Protein 1U9D (pdb70)

Nearest PDB structures (foldseek):
  1u9d-assembly1_A  TM=1.008E+00  e=8.151E-24  Vibrio cholerae O1 biovar El Tor str. N16961
  4m1a-assembly1_A  TM=8.879E-01  e=4.964E-10  Sebaldella termitidis ATCC 33386
  9b0m-assembly1_A  TM=7.490E-01  e=9.046E-05  Plasmodium vivax Sal-1
  8vj2-assembly1_B  TM=6.187E-01  e=9.939E-04  Onchocerca volvulus
  8vdy-assembly4_J  TM=6.561E-01  e=2.307E-03  Homo sapiens

Radius of gyration: 23.38 Å; Cα contacts (8 Å, |Δi|>4): 360; chains: 2; bounding box: 66×46×56 Å

Foldseek 3Di:
DDDPPDPPCPPPLLKWEKEKEPDDPVLQVVLPVVLLVVVCVLSVHDSVSYHYYYDDDDDDDVVDDAIIETEIQDDDPVSVVVSVVSSLVSSCVVVNPPRDYDYHYDHDHQCPDDDPRHGD/DDDPPDPPCPPPLLKWEKEKEPDDPVLQVVLVVVLLVVVCVLSVHDSVSYHYYYDDDDDDDVVDDAIIETEIQDDDPVSVVVSVVSSLVSSCVVPNPPGDYDYHYHHDHQCPDDDPRHGD

CATH classification: 3.30.429.10

Secondary structure (DSSP, 8-state):
----SSTTTTBTT---EEEE-SS-HHHHHHHHHHHHHHHHHHHT--GGG-EEEE-------TT-----EEEES---HHHHHHHHHHHHHHHHHHH-TT-----EEEE--GGG-EETTEE-/----SSTTTT-TT---EEEE-SS-HHHHHHHHHHHHHHHHHHHT--GGG-EEEE-------TT-B---EEEES---HHHHHHHHHHHHHHHHHHH-TT-----EEEE--GGG-EETTEE-

Organism: Vibrio cholerae serotype O1 (strain ATCC 39315 / El Tor Inaba N16961) (NCBI:txid243277)

Structure (mmCIF, N/CA/C/O backbone):
data_1U9D
#
_entry.id   1U9D
#
_cell.length_a   66.006
_cell.length_b   66.006
_cell.length_c   47.831
_cell.angle_alpha   90.00
_cell.angle_beta   90.00
_cell.angle_gamma   120.00
#
_symmetry.space_group_name_H-M   'P 3'
#
loop_
_entity.id
_entity.type
_entity.pdbx_description
1 polymer 'hypothetical protein VC0714'
2 non-polymer 'PHOSPHATE ION'
3 water water
#
loop_
_atom_site.group_PDB
_atom_site.id
_atom_site.type_symbol
_atom_site.label_atom_id
_atom_site.label_alt_id
_atom_site.label_comp_id
_atom_site.label_asym_id
_atom_site.label_entity_id
_atom_site.label_seq_id
_atom_site.pdbx_PDB_ins_code
_atom_site.Cartn_x
_atom_site.Cartn_y
_atom_site.Cartn_z
_atom_site.occupancy
_atom_site.B_iso_or_equiv
_atom_site.auth_seq_id
_atom_site.auth_comp_id
_atom_site.auth_asym_id
_atom_site.auth_atom_id
_atom_site.pdbx_PDB_model_num
ATOM 1 N N . GLY A 1 1 ? 20.958 42.855 49.543 1.00 30.08 -14 GLY A N 1
ATOM 2 C CA . GLY A 1 1 ? 20.061 42.290 50.581 1.00 29.42 -14 GLY A CA 1
ATOM 3 C C . GLY A 1 1 ? 19.635 40.874 50.277 1.00 29.03 -14 GLY A C 1
ATOM 4 O O . GLY A 1 1 ? 20.02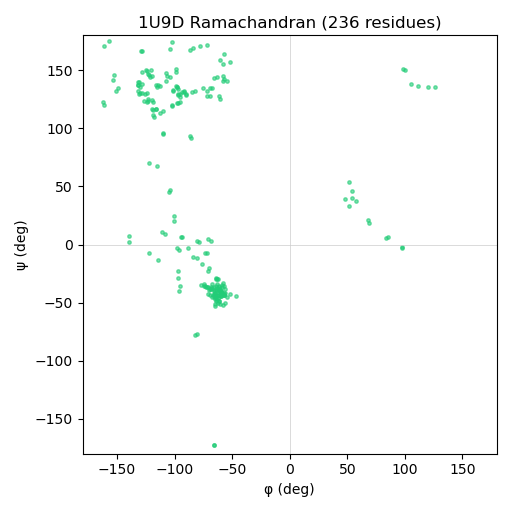4 40.289 49.260 1.00 28.94 -14 GLY A O 1
ATOM 5 N N . VAL A 1 2 ? 18.824 40.321 51.167 1.00 28.30 -13 VAL A N 1
ATOM 6 C CA . VAL A 1 2 ? 18.250 38.996 50.972 1.00 27.96 -13 VAL A CA 1
ATOM 7 C C . VAL A 1 2 ? 17.074 39.098 49.966 1.00 28.27 -13 VAL A C 1
ATOM 8 O O . VAL A 1 2 ? 16.675 40.196 49.568 1.00 27.86 -13 VAL A O 1
ATOM 12 N N . ASP A 1 3 ? 16.548 37.969 49.526 1.00 28.34 -12 ASP A N 1
ATOM 13 C CA . ASP A 1 3 ? 15.497 37.954 48.501 1.00 29.82 -12 ASP A CA 1
ATOM 14 C C . ASP A 1 3 ? 14.180 37.527 49.127 1.00 30.02 -12 ASP A C 1
ATOM 15 O O . ASP A 1 3 ? 13.890 36.339 49.253 1.00 29.80 -12 ASP A O 1
ATOM 20 N N . LEU A 1 4 ? 13.377 38.512 49.503 1.00 30.30 -11 LEU A N 1
ATOM 21 C CA . LEU A 1 4 ? 12.088 38.237 50.121 1.00 30.80 -11 LEU A CA 1
ATOM 22 C C . LEU A 1 4 ? 10.920 38.374 49.140 1.00 31.40 -11 LEU A C 1
ATOM 23 O O . LEU A 1 4 ? 9.773 38.506 49.557 1.00 31.67 -11 LEU A O 1
ATOM 28 N N . GLY A 1 5 ? 11.217 38.303 47.844 1.00 32.05 -10 GLY A N 1
ATOM 29 C CA . GLY A 1 5 ? 10.192 38.276 46.818 1.00 32.59 -10 GLY A CA 1
ATOM 30 C C . GLY A 1 5 ? 9.846 36.861 46.396 1.00 33.15 -10 GLY A C 1
ATOM 31 O O . GLY A 1 5 ? 8.687 36.571 46.111 1.00 33.88 -10 GLY A O 1
ATOM 32 N N . THR A 1 6 ? 10.827 35.961 46.354 1.00 33.01 -9 THR A N 1
ATOM 33 C CA . THR A 1 6 ? 10.517 34.640 45.840 1.00 33.28 -9 THR A CA 1
ATOM 34 C C . THR A 1 6 ? 10.074 33.702 46.949 1.00 32.55 -9 THR A C 1
ATOM 35 O O . THR A 1 6 ? 10.718 33.563 48.018 1.00 33.30 -9 THR A O 1
ATOM 39 N N . GLU A 1 7 ? 8.946 33.073 46.663 1.00 30.74 -8 GLU A N 1
ATOM 40 C CA . GLU A 1 7 ? 8.192 32.326 47.642 1.00 29.78 -8 GLU A CA 1
ATOM 41 C C . GLU A 1 7 ? 9.031 31.196 48.209 1.00 27.63 -8 GLU A C 1
ATOM 42 O O . GLU A 1 7 ? 9.609 30.401 47.469 1.00 25.70 -8 GLU A O 1
ATOM 48 N N . ASN A 1 8 ? 9.138 31.191 49.534 1.00 25.45 -7 ASN A N 1
ATOM 49 C CA . ASN A 1 8 ? 9.644 30.068 50.305 1.00 24.12 -7 ASN A CA 1
ATOM 50 C C . ASN A 1 8 ? 11.141 29.780 50.106 1.00 22.40 -7 ASN A C 1
ATOM 51 O O . ASN A 1 8 ? 11.622 28.709 50.437 1.00 21.36 -7 ASN A O 1
ATOM 56 N N . LEU A 1 9 ? 11.888 30.767 49.641 1.00 21.66 -6 LEU A N 1
ATOM 57 C CA . LEU A 1 9 ? 13.289 30.557 49.229 1.00 20.89 -6 LEU A CA 1
ATOM 58 C C . LEU A 1 9 ? 14.186 30.038 50.364 1.00 18.90 -6 LEU A C 1
ATOM 59 O O . LEU A 1 9 ? 15.002 29.113 50.176 1.00 17.55 -6 LEU A O 1
ATOM 64 N N . TYR A 1 10 ? 14.027 30.611 51.560 1.00 17.62 -5 TYR A N 1
ATOM 65 C CA . TYR A 1 10 ? 14.938 30.297 52.675 1.00 16.59 -5 TYR A CA 1
ATOM 66 C C . TYR A 1 10 ? 14.471 29.180 53.617 1.00 16.25 -5 TYR A C 1
ATOM 67 O O . TYR A 1 10 ? 15.119 28.892 54.626 1.00 16.82 -5 TYR A O 1
ATOM 76 N N . PHE A 1 11 ? 13.376 28.522 53.277 1.00 17.27 -4 PHE A N 1
ATOM 77 C CA . PHE A 1 11 ? 12.925 27.378 54.060 1.00 17.13 -4 PHE A CA 1
ATOM 78 C C . PHE A 1 11 ? 14.037 26.334 54.183 1.00 17.89 -4 PHE A C 1
ATOM 79 O O . PHE A 1 11 ? 14.727 26.008 53.205 1.00 17.86 -4 PHE A O 1
ATOM 87 N N . SER A 1 12 ? 14.139 25.740 55.362 1.00 18.61 -3 SER A N 1
ATOM 88 C CA . SER A 1 12 ? 15.135 24.689 55.640 1.00 20.81 -3 SER A CA 1
ATOM 89 C C . SER A 1 12 ? 14.859 23.464 54.761 1.00 20.82 -3 SER A C 1
ATOM 90 O O . SER A 1 12 ? 15.777 22.733 54.329 1.00 20.95 -3 SER A O 1
ATOM 93 N N . SER A 1 13 ? 13.585 23.284 54.424 1.00 20.91 -2 SER A N 1
ATOM 94 C CA . SER A 1 13 ? 13.156 22.180 53.579 1.00 21.47 -2 SER A CA 1
ATOM 95 C C . SER A 1 13 ? 13.625 22.380 52.127 1.00 21.81 -2 SER A C 1
ATOM 96 O O . SER A 1 13 ? 13.722 21.408 51.356 1.00 21.85 -2 SER A O 1
ATOM 99 N N . ASN A 1 14 ? 13.903 23.626 51.740 1.00 20.64 -1 ASN A N 1
ATOM 100 C CA . ASN A 1 14 ? 14.397 23.929 50.394 1.00 21.35 -1 ASN A CA 1
ATOM 101 C C . ASN A 1 14 ? 15.903 23.761 50.374 1.00 20.94 -1 ASN A C 1
ATOM 102 O O . ASN A 1 14 ? 16.657 24.701 50.683 1.00 19.60 -1 ASN A O 1
ATOM 107 N N . ALA A 1 15 ? 16.328 22.560 50.024 1.00 20.06 0 ALA A N 1
ATOM 108 C CA . ALA A 1 15 ? 17.750 22.259 49.990 1.00 19.96 0 ALA A CA 1
ATOM 109 C C . ALA A 1 15 ? 18.471 22.750 48.721 1.00 19.81 0 ALA A C 1
ATOM 110 O O . ALA A 1 15 ? 19.674 22.573 48.607 1.00 18.46 0 ALA A O 1
ATOM 120 N N . PRO A 1 17 ? 18.737 21.716 45.446 1.00 20.50 2 PRO A N 1
ATOM 121 C CA . PRO A 1 17 ? 19.544 20.615 44.924 1.00 20.64 2 PRO A CA 1
ATOM 122 C C . PRO A 1 17 ? 19.977 20.890 43.486 1.00 19.38 2 PRO A C 1
ATOM 123 O O . PRO A 1 17 ? 19.165 21.298 42.666 1.00 17.97 2 PRO A O 1
ATOM 127 N N . HIS A 1 18 ? 21.254 20.690 43.223 1.00 18.90 3 HIS A N 1
ATOM 128 C CA . HIS A 1 18 ? 21.823 20.691 41.894 1.00 19.00 3 HIS A CA 1
ATOM 129 C C . HIS A 1 18 ? 22.218 19.249 41.589 1.00 17.65 3 HIS A C 1
ATOM 130 O O . HIS A 1 18 ? 23.079 18.716 42.264 1.00 18.01 3 HIS A O 1
ATOM 137 N N . LEU A 1 19 ? 21.579 18.622 40.609 1.00 15.93 4 LEU A N 1
ATOM 138 C CA . LEU A 1 19 ? 21.855 17.237 40.255 1.00 15.60 4 LEU A CA 1
ATOM 139 C C . LEU A 1 19 ? 22.806 17.222 39.090 1.00 16.02 4 LEU A C 1
ATOM 140 O O . LEU A 1 19 ? 22.527 17.859 38.066 1.00 15.33 4 LEU A O 1
ATOM 145 N N . ARG A 1 20 ? 23.887 16.467 39.215 1.00 15.22 5 ARG A N 1
ATOM 146 C CA . ARG A 1 20 ? 24.887 16.360 38.170 1.00 15.77 5 ARG A CA 1
ATOM 147 C C . ARG A 1 20 ? 24.978 14.913 37.712 1.00 16.24 5 ARG A C 1
ATOM 148 O O . ARG A 1 20 ? 25.198 14.039 38.525 1.00 18.19 5 ARG A O 1
ATOM 156 N N . PHE A 1 21 ? 24.775 14.679 36.422 1.00 15.62 6 PHE A N 1
ATOM 157 C CA . PHE A 1 21 ? 24.701 13.352 35.873 1.00 15.94 6 PHE A CA 1
ATOM 158 C C . PHE A 1 21 ? 26.007 13.030 35.198 1.00 16.91 6 PHE A C 1
ATOM 159 O O . PHE A 1 21 ? 26.390 13.723 34.260 1.00 16.64 6 PHE A O 1
ATOM 167 N N . ARG A 1 22 ? 26.684 11.996 35.675 1.00 18.17 7 ARG A N 1
ATOM 168 C CA . ARG A 1 22 ? 27.991 11.604 35.173 1.00 19.82 7 ARG A CA 1
ATOM 169 C C . ARG A 1 22 ? 27.923 10.173 34.660 1.00 19.83 7 ARG A C 1
ATOM 170 O O . ARG A 1 22 ? 27.252 9.335 35.262 1.00 19.61 7 ARG A O 1
ATOM 178 N N . ALA A 1 23 ? 28.657 9.889 33.585 1.00 20.18 8 ALA A N 1
ATOM 179 C CA . ALA A 1 23 ? 28.734 8.533 33.026 1.00 20.45 8 ALA A CA 1
ATOM 180 C C . ALA A 1 23 ? 27.371 7.967 32.649 1.00 21.59 8 ALA A C 1
ATOM 181 O O . ALA A 1 23 ? 27.093 6.776 32.812 1.00 20.78 8 ALA A O 1
ATOM 183 N N . VAL A 1 24 ? 26.513 8.837 32.138 1.00 23.06 9 VAL A N 1
ATOM 184 C CA . VAL A 1 24 ? 25.164 8.473 31.723 1.00 24.69 9 VAL A CA 1
ATOM 185 C C . VAL A 1 24 ? 24.987 9.024 30.300 1.00 24.92 9 VAL A C 1
ATOM 186 O O . VAL A 1 24 ? 25.355 10.155 30.017 1.00 24.70 9 VAL A O 1
ATOM 190 N N . GLU A 1 25 ? 24.425 8.232 29.405 1.00 24.82 10 GLU A N 1
ATOM 191 C CA . GLU A 1 25 ? 24.212 8.691 28.046 1.00 25.28 10 GLU A CA 1
ATOM 192 C C . GLU A 1 25 ? 23.249 9.874 28.017 1.00 24.41 10 GLU A C 1
ATOM 193 O O . GLU A 1 25 ? 22.297 9.907 28.786 1.00 21.82 10 GLU A O 1
ATOM 199 N N . ALA A 1 26 ? 23.500 10.808 27.097 1.00 24.21 11 ALA A N 1
ATOM 200 C CA . ALA A 1 26 ? 22.790 12.075 27.034 1.00 24.86 11 ALA A CA 1
ATOM 201 C C . ALA A 1 26 ? 21.290 11.872 26.864 1.00 25.17 11 ALA A C 1
ATOM 202 O O . ALA A 1 26 ? 20.498 12.547 27.512 1.00 23.98 11 ALA A O 1
ATOM 204 N N . HIS A 1 27 ? 20.900 10.928 26.016 1.00 25.32 12 HIS A N 1
ATOM 205 C CA . HIS A 1 27 ? 19.483 10.733 25.717 1.00 26.51 12 HIS A CA 1
ATOM 206 C C . HIS A 1 27 ? 18.705 10.213 26.918 1.00 24.62 12 HIS A C 1
ATOM 207 O O . HIS A 1 27 ? 17.551 10.576 27.098 1.00 23.90 12 HIS A O 1
ATOM 214 N N . ILE A 1 28 ? 19.354 9.395 27.744 1.00 23.30 13 ILE A N 1
ATOM 215 C CA . ILE A 1 28 ? 18.797 8.935 29.010 1.00 22.39 13 ILE A CA 1
ATOM 216 C C . ILE A 1 28 ? 18.509 10.119 29.930 1.00 21.54 13 ILE A C 1
ATOM 217 O O . ILE A 1 28 ? 17.426 10.240 30.461 1.00 20.59 13 ILE A O 1
ATOM 222 N N . VAL A 1 29 ? 19.498 10.982 30.112 1.00 20.87 14 VAL A N 1
ATOM 223 C CA . VAL A 1 29 ? 19.342 12.149 30.967 1.00 20.36 14 VAL A CA 1
ATOM 224 C C . VAL A 1 29 ? 18.211 13.054 30.465 1.00 20.34 14 VAL A C 1
ATOM 225 O O . VAL A 1 29 ? 17.431 13.589 31.265 1.00 19.27 14 VAL A O 1
ATOM 229 N N . GLU A 1 30 ? 18.121 13.216 29.147 1.00 20.31 15 GLU A N 1
ATOM 230 C CA . GLU A 1 30 ? 17.129 14.118 28.532 1.00 22.07 15 GLU A CA 1
ATOM 231 C C . GLU A 1 30 ? 15.715 13.642 28.818 1.00 22.65 15 GLU A C 1
ATOM 232 O O . GLU A 1 30 ? 14.809 14.459 29.001 1.00 21.91 15 GLU A O 1
ATOM 238 N N . SER A 1 31 ? 15.540 12.327 28.817 1.00 23.80 16 SER A N 1
ATOM 239 C CA . SER A 1 31 ? 14.276 11.684 29.142 1.00 26.04 16 SER A CA 1
ATOM 240 C C . SER A 1 31 ? 13.955 11.716 30.628 1.00 26.64 16 SER A C 1
ATOM 241 O O . SER A 1 31 ? 12.793 11.837 31.014 1.00 28.25 16 SER A O 1
ATOM 244 N N . LEU A 1 32 ? 14.996 11.592 31.444 1.00 26.06 17 LEU A N 1
ATOM 245 C CA . LEU A 1 32 ? 14.909 11.500 32.893 1.00 27.21 17 LEU A CA 1
ATOM 246 C C . LEU A 1 32 ? 14.501 12.804 33.566 1.00 26.52 17 LEU A C 1
ATOM 247 O O . LEU A 1 32 ? 13.813 12.807 34.584 1.00 26.84 17 LEU A O 1
ATOM 252 N N . VAL A 1 33 ? 14.977 13.912 33.026 1.00 25.13 18 VAL A N 1
ATOM 253 C CA . VAL A 1 33 ? 14.946 15.155 33.777 1.00 24.77 18 VAL A CA 1
ATOM 254 C C . VAL A 1 33 ? 13.501 15.576 34.038 1.00 24.30 18 VAL A C 1
ATOM 255 O O . VAL A 1 33 ? 13.161 15.826 35.178 1.00 23.35 18 VAL A O 1
ATOM 259 N N . PRO A 1 34 ? 12.624 15.594 33.036 1.00 24.47 19 PRO A N 1
ATOM 260 C CA . PRO A 1 34 ? 11.228 15.984 33.306 1.00 24.80 19 PRO A CA 1
ATOM 261 C C . PRO A 1 34 ? 10.509 15.105 34.310 1.00 24.51 19 PRO A C 1
ATOM 262 O O . PRO A 1 34 ? 9.769 15.613 35.136 1.00 24.16 19 PRO A O 1
ATOM 266 N N . THR A 1 35 ? 10.723 13.801 34.252 1.00 23.46 20 THR A N 1
ATOM 267 C CA . THR A 1 35 ? 10.051 12.927 35.194 1.00 24.20 20 THR A CA 1
ATOM 268 C C . THR A 1 35 ? 10.649 13.043 36.589 1.00 22.97 20 THR A C 1
ATOM 269 O O . THR A 1 35 ? 9.929 12.974 37.591 1.00 22.25 20 THR A O 1
ATOM 273 N N . LEU A 1 36 ? 11.963 13.233 36.675 1.00 22.35 21 LEU A N 1
ATOM 274 C CA . LEU A 1 36 ? 12.599 13.439 37.981 1.00 21.62 21 LEU A CA 1
ATOM 275 C C . LEU A 1 36 ? 12.151 14.725 38.633 1.00 20.37 21 LEU A C 1
ATOM 276 O O . LEU A 1 36 ? 11.925 14.776 39.835 1.00 20.28 21 LEU A O 1
ATOM 281 N N . LEU A 1 37 ? 12.050 15.789 37.861 1.00 18.88 22 LEU A N 1
ATOM 282 C CA . LEU A 1 37 ? 11.607 17.063 38.411 1.00 19.34 22 LEU A CA 1
ATOM 283 C C . LEU A 1 37 ? 10.197 16.938 39.012 1.00 19.85 22 LEU A C 1
ATOM 284 O O . LEU A 1 37 ? 9.934 17.414 40.116 1.00 19.38 22 LEU A O 1
ATOM 289 N N . ASN A 1 38 ? 9.306 16.267 38.295 1.00 20.55 23 ASN A N 1
ATOM 290 C CA . ASN A 1 38 ? 7.955 16.031 38.768 1.00 21.32 23 ASN A CA 1
ATOM 291 C C . ASN A 1 38 ? 7.960 15.293 40.103 1.00 21.11 23 ASN A C 1
ATOM 292 O O . ASN A 1 38 ? 7.345 15.744 41.073 1.00 20.86 23 ASN A O 1
ATOM 297 N N . GLU A 1 39 ? 8.681 14.181 40.162 1.00 21.42 24 GLU A N 1
ATOM 298 C CA . GLU A 1 39 ? 8.708 13.360 41.373 1.00 22.47 24 GLU A CA 1
ATOM 299 C C . GLU A 1 39 ? 9.424 14.011 42.563 1.00 22.28 24 GLU A C 1
ATOM 300 O O . GLU A 1 39 ? 8.908 13.970 43.690 1.00 21.87 24 GLU A O 1
ATOM 306 N N . LEU A 1 40 ? 10.577 14.635 42.334 1.00 21.22 25 LEU A N 1
ATOM 307 C CA . LEU A 1 40 ? 11.318 15.281 43.432 1.00 21.42 25 LEU A CA 1
ATOM 308 C C . LEU A 1 40 ? 10.628 16.520 43.985 1.00 22.41 25 LEU A C 1
ATOM 309 O O . LEU A 1 40 ? 10.629 16.747 45.191 1.00 22.78 25 LEU A O 1
ATOM 314 N N . SER A 1 41 ? 10.023 17.326 43.128 1.00 23.57 26 SER A N 1
ATOM 315 C CA . SER A 1 41 ? 9.403 18.552 43.622 1.00 24.37 26 SER A CA 1
ATOM 316 C C . SER A 1 41 ? 8.180 18.213 44.485 1.00 25.51 26 SER A C 1
ATOM 317 O O . SER A 1 41 ? 7.943 18.867 45.498 1.00 25.16 26 SER A O 1
ATOM 320 N N . SER A 1 42 ? 7.443 17.171 44.094 1.00 26.40 27 SER A N 1
ATOM 321 C CA . SER A 1 42 ? 6.337 16.634 44.890 1.00 27.87 27 SER A CA 1
ATOM 322 C C . SER A 1 42 ? 6.817 16.054 46.209 1.00 28.13 27 SER A C 1
ATOM 323 O O . SER A 1 42 ? 6.292 16.373 47.285 1.00 29.03 27 SER A O 1
ATOM 326 N N . LEU A 1 43 ? 7.809 15.182 46.116 1.00 27.64 28 LEU A N 1
ATOM 327 C CA . LEU A 1 43 ? 8.347 14.519 47.288 1.00 27.72 28 LEU A CA 1
ATOM 328 C C . LEU A 1 43 ? 8.848 15.497 48.342 1.00 27.60 28 LEU A C 1
ATOM 329 O O . LEU A 1 43 ? 8.594 15.302 49.512 1.00 26.64 28 LEU A O 1
ATOM 334 N N . LEU A 1 44 ? 9.555 16.537 47.917 1.00 27.36 29 LEU A N 1
ATOM 335 C CA . LEU A 1 44 ? 10.227 17.461 48.823 1.00 28.66 29 LEU A CA 1
ATOM 336 C C . LEU A 1 44 ? 9.433 18.727 49.091 1.00 29.78 29 LEU A C 1
ATOM 337 O O . LEU A 1 44 ? 9.862 19.563 49.892 1.00 29.90 29 LEU A O 1
ATOM 342 N N . SER A 1 45 ? 8.284 18.839 48.428 1.00 31.17 30 SER A N 1
ATOM 343 C CA . SER A 1 45 ? 7.369 19.969 48.556 1.00 32.60 30 SER A CA 1
ATOM 344 C C . SER A 1 45 ? 8.126 21.256 48.290 1.00 32.70 30 SER A C 1
ATOM 345 O O . SER A 1 45 ? 8.015 22.229 49.006 1.00 34.06 30 SER A O 1
ATOM 348 N N . THR A 1 46 ? 8.914 21.233 47.228 1.00 33.01 31 THR A N 1
ATOM 349 C CA . THR A 1 46 ? 9.788 22.335 46.887 1.00 32.88 31 THR A CA 1
ATOM 350 C C . THR A 1 46 ? 9.423 22.859 45.488 1.00 30.96 31 THR A C 1
ATOM 351 O O . THR A 1 46 ? 8.935 22.119 44.630 1.00 31.53 31 THR A O 1
ATOM 355 N N . ALA A 1 47 ? 9.644 24.146 45.273 1.00 28.43 32 ALA A N 1
ATOM 356 C CA . ALA A 1 47 ? 9.353 24.760 43.988 1.00 26.81 32 ALA A CA 1
ATOM 357 C C . ALA A 1 47 ? 10.129 24.045 42.888 1.00 24.92 32 ALA A C 1
ATOM 358 O O . ALA A 1 47 ? 11.263 23.711 43.071 1.00 23.16 32 ALA A O 1
ATOM 360 N N . ARG A 1 48 ? 9.507 23.862 41.736 1.00 24.66 33 ARG A N 1
ATOM 361 C CA . ARG A 1 48 ? 10.170 23.302 40.562 1.00 24.16 33 ARG A CA 1
ATOM 362 C C . ARG A 1 48 ? 11.411 24.084 40.090 1.00 23.93 33 ARG A C 1
ATOM 363 O O . ARG A 1 48 ? 12.357 23.484 39.567 1.00 23.31 33 ARG A O 1
ATOM 371 N N . ASN A 1 49 ? 11.418 25.406 40.253 1.00 24.33 34 ASN A N 1
ATOM 372 C CA . ASN A 1 49 ? 12.587 26.210 39.889 1.00 25.12 34 ASN A CA 1
ATOM 373 C C . ASN A 1 49 ? 13.731 26.178 40.920 1.00 25.21 34 ASN A C 1
ATOM 374 O O . ASN A 1 49 ? 14.750 26.831 40.725 1.00 26.58 34 ASN A O 1
ATOM 379 N N . ALA A 1 50 ? 13.574 25.403 41.992 1.00 24.37 35 ALA A N 1
ATOM 380 C CA . ALA A 1 50 ? 14.611 25.220 42.996 1.00 24.16 35 ALA A CA 1
ATOM 381 C C . ALA A 1 50 ? 15.635 24.131 42.596 1.00 23.08 35 ALA A C 1
ATOM 382 O O . ALA A 1 50 ? 16.686 24.052 43.222 1.00 26.55 35 ALA A O 1
ATOM 384 N N . PHE A 1 51 ? 15.356 23.348 41.549 1.00 21.14 36 PHE A N 1
ATOM 385 C CA . PHE A 1 51 ? 16.226 22.260 41.121 1.00 19.74 36 PHE A CA 1
ATOM 386 C C . PHE A 1 51 ? 16.994 22.668 39.869 1.00 19.88 36 PHE A C 1
ATOM 387 O O . PHE A 1 51 ? 16.471 23.382 39.009 1.00 19.30 36 PHE A O 1
ATOM 395 N N . THR A 1 52 ? 18.239 22.216 39.757 1.00 19.07 37 THR A N 1
ATOM 396 C CA . THR A 1 52 ? 18.970 22.339 38.507 1.00 18.57 37 THR A CA 1
ATOM 397 C C . THR A 1 52 ? 19.522 20.950 38.161 1.00 17.35 37 THR A C 1
ATOM 398 O O . THR A 1 52 ? 19.807 20.135 39.045 1.00 14.96 37 THR A O 1
ATOM 402 N N . PHE A 1 53 ? 19.627 20.696 36.872 1.00 15.47 38 PHE A N 1
ATOM 403 C CA . PHE A 1 53 ? 20.059 19.417 36.343 1.00 14.79 38 PHE A CA 1
ATOM 404 C C . PHE A 1 53 ? 21.185 19.671 35.361 1.00 16.56 38 PHE A C 1
ATOM 405 O O . PHE A 1 53 ? 21.056 20.525 34.476 1.00 16.18 38 PHE A O 1
ATOM 413 N N . GLU A 1 54 ? 22.295 18.951 35.502 1.00 16.01 39 GLU A N 1
ATOM 414 C CA . GLU A 1 54 ? 23.461 19.172 34.651 1.00 17.87 39 GLU A CA 1
ATOM 415 C C . GLU A 1 54 ? 23.935 17.834 34.071 1.00 17.30 39 GLU A C 1
ATOM 416 O O . GLU A 1 54 ? 24.094 16.894 34.795 1.00 16.87 39 GLU A O 1
ATOM 422 N N . LEU A 1 55 ? 24.155 17.760 32.767 1.00 17.58 40 LEU A N 1
ATOM 423 C CA . LEU A 1 55 ? 24.822 16.626 32.143 1.00 18.78 40 LEU A CA 1
ATOM 424 C C . LEU A 1 55 ? 26.297 16.977 32.000 1.00 19.47 40 LEU A C 1
ATOM 425 O O . LEU A 1 55 ? 26.622 17.949 31.350 1.00 16.91 40 LEU A O 1
ATOM 430 N N . ILE A 1 56 ? 27.173 16.159 32.580 1.00 21.71 41 ILE A N 1
ATOM 431 C CA . ILE A 1 56 ? 28.591 16.469 32.678 1.00 24.96 41 ILE A CA 1
ATOM 432 C C . ILE A 1 56 ? 29.237 15.781 31.484 1.00 27.21 41 ILE A C 1
ATOM 433 O O . ILE A 1 56 ? 28.997 14.614 31.273 1.00 27.07 41 ILE A O 1
ATOM 438 N N . ASN A 1 57 ? 30.045 16.477 30.691 1.00 30.48 42 ASN A N 1
ATOM 439 C CA . ASN A 1 57 ? 30.426 15.885 29.398 1.00 32.79 42 ASN A CA 1
ATOM 440 C C . ASN A 1 57 ? 31.835 15.291 29.255 1.00 33.17 42 ASN A C 1
ATOM 441 O O . ASN A 1 57 ? 32.509 15.466 28.222 1.00 34.55 42 ASN A O 1
ATOM 446 N N . THR A 1 58 ? 32.196 14.499 30.258 1.00 31.61 43 THR A N 1
ATOM 447 C CA . THR A 1 58 ? 33.544 13.987 30.445 1.00 30.72 43 THR A CA 1
ATOM 448 C C . THR A 1 58 ? 33.652 12.524 30.046 1.00 28.67 43 THR A C 1
ATOM 449 O O . THR A 1 58 ? 32.649 11.832 29.853 1.00 28.46 43 THR A O 1
ATOM 453 N N . GLN A 1 59 ? 34.888 12.050 29.954 1.00 25.81 44 GLN A N 1
ATOM 454 C CA . GLN A 1 59 ? 35.137 10.676 29.573 1.00 24.42 44 GLN A CA 1
ATOM 455 C C . GLN A 1 59 ? 35.719 9.892 30.741 1.00 21.67 44 GLN A C 1
ATOM 456 O O . GLN A 1 59 ? 36.608 10.353 31.432 1.00 20.11 44 GLN A O 1
ATOM 462 N N . TYR A 1 60 ? 35.206 8.684 30.907 1.00 20.14 45 TYR A N 1
ATOM 463 C CA . TYR A 1 60 ? 35.430 7.852 32.082 1.00 19.59 45 TYR A CA 1
ATOM 464 C C . TYR A 1 60 ? 36.050 6.528 31.658 1.00 17.73 45 TYR A C 1
ATOM 465 O O . TYR A 1 60 ? 35.777 6.034 30.565 1.00 17.18 45 TYR A O 1
ATOM 474 N N . PHE A 1 61 ? 36.902 6.011 32.525 1.00 15.88 46 PHE A N 1
ATOM 475 C CA . PHE A 1 61 ? 37.397 4.644 32.474 1.00 16.28 46 PHE A CA 1
ATOM 476 C C . PHE A 1 61 ? 37.255 4.007 33.840 1.00 16.44 46 PHE A C 1
ATOM 477 O O . PHE A 1 61 ? 37.545 4.639 34.873 1.00 15.61 46 PHE A O 1
ATOM 485 N N . ALA A 1 62 ? 36.859 2.733 33.860 1.00 16.47 47 ALA A N 1
ATOM 486 C CA . ALA A 1 62 ? 36.973 1.915 35.042 1.00 17.65 47 ALA A CA 1
ATOM 487 C C . ALA A 1 62 ? 37.098 0.458 34.583 1.00 20.22 47 ALA A C 1
ATOM 488 O O . ALA A 1 62 ? 36.536 0.088 33.553 1.00 19.47 47 ALA A O 1
ATOM 490 N N . GLU A 1 63 ? 37.867 -0.332 35.320 1.00 21.10 48 GLU A N 1
ATOM 491 C CA . GLU A 1 63 ? 37.998 -1.741 35.005 1.00 23.36 48 GLU A CA 1
ATOM 492 C C . GLU A 1 63 ? 36.660 -2.335 35.387 1.00 22.54 48 GLU A C 1
ATOM 493 O O . GLU A 1 63 ? 36.109 -2.066 36.460 1.00 22.55 48 GLU A O 1
ATOM 499 N N . GLY A 1 64 ? 36.070 -3.049 34.451 1.00 22.84 49 GLY A N 1
ATOM 500 C CA . GLY A 1 64 ? 34.807 -3.703 34.714 1.00 21.89 49 GLY A CA 1
ATOM 501 C C . GLY A 1 64 ? 33.627 -2.904 34.224 1.00 21.10 49 GLY A C 1
ATOM 502 O O . GLY A 1 64 ? 32.492 -3.364 34.339 1.00 22.64 49 GLY A O 1
ATOM 503 N N . GLY A 1 65 ? 33.905 -1.725 33.671 1.00 19.40 50 GLY A N 1
ATOM 504 C CA . GLY A 1 65 ? 32.914 -0.825 33.141 1.00 18.27 50 GLY A CA 1
ATOM 505 C C . GLY A 1 65 ? 32.556 0.265 34.135 1.00 17.78 50 GLY A C 1
ATOM 506 O O . GLY A 1 65 ? 32.607 0.051 35.363 1.00 16.54 50 GLY A O 1
ATOM 507 N N . VAL A 1 66 ? 32.168 1.415 33.596 1.00 16.89 51 VAL A N 1
ATOM 508 C CA . VAL A 1 66 ? 31.860 2.587 34.371 1.00 17.39 51 VAL A CA 1
ATOM 509 C C . VAL A 1 66 ? 30.369 2.567 34.667 1.00 17.78 51 VAL A C 1
ATOM 510 O O . VAL A 1 66 ? 29.571 2.395 33.755 1.00 16.34 51 VAL A O 1
ATOM 514 N N . TYR A 1 67 ? 29.999 2.779 35.917 1.00 18.08 52 TYR A N 1
ATOM 515 C CA . TYR A 1 67 ? 28.592 2.827 36.283 1.00 19.47 52 TYR A CA 1
ATOM 516 C C . TYR A 1 67 ? 28.125 4.267 36.380 1.00 18.05 52 TYR A C 1
ATOM 517 O O . TYR A 1 67 ? 28.908 5.147 36.701 1.00 16.85 52 TYR A O 1
ATOM 526 N N . PRO A 1 68 ? 26.858 4.503 36.128 1.00 18.02 53 PRO A N 1
ATOM 527 C CA . PRO A 1 68 ? 26.337 5.874 36.185 1.00 17.90 53 PRO A CA 1
ATOM 528 C C . PRO A 1 68 ? 26.378 6.461 37.592 1.00 18.07 53 PRO A C 1
ATOM 529 O O . PRO A 1 68 ? 26.319 5.734 38.579 1.00 17.19 53 PRO A O 1
ATOM 541 N N . VAL A 1 70 ? 25.048 10.024 39.977 1.00 17.29 55 VAL A N 1
ATOM 542 C CA . VAL A 1 70 ? 24.373 11.295 40.120 1.00 18.12 55 VAL A CA 1
ATOM 543 C C . VAL A 1 70 ? 24.923 11.905 41.400 1.00 17.81 55 VAL A C 1
ATOM 544 O O . VAL A 1 70 ? 24.863 11.273 42.459 1.00 16.58 55 VAL A O 1
ATOM 548 N N . GLU A 1 71 ? 25.494 13.094 41.287 1.00 17.27 56 GLU A N 1
ATOM 549 C CA . GLU A 1 71 ? 25.969 13.848 42.421 1.00 18.52 56 GLU A CA 1
ATOM 550 C C . GLU A 1 71 ? 24.875 14.845 42.730 1.00 18.46 56 GLU A C 1
ATOM 551 O O . GLU A 1 71 ? 24.331 15.450 41.805 1.00 18.57 56 GLU A O 1
ATOM 557 N N . VAL A 1 72 ? 24.548 15.003 44.003 1.00 17.28 57 VAL A N 1
ATOM 558 C CA . VAL A 1 72 ? 23.509 15.958 44.422 1.00 16.22 57 VAL A CA 1
ATOM 559 C C . VAL A 1 72 ? 24.222 16.938 45.318 1.00 16.57 57 VAL A C 1
ATOM 560 O O . VAL A 1 72 ? 24.713 16.574 46.385 1.00 15.38 57 VAL A O 1
ATOM 564 N N . LEU A 1 73 ? 24.361 18.173 44.866 1.00 15.83 58 LEU A N 1
ATOM 565 C CA . LEU A 1 73 ? 24.958 19.198 45.687 1.00 17.13 58 LEU A CA 1
ATOM 566 C C . LEU A 1 73 ? 23.803 19.957 46.302 1.00 16.60 58 LEU A C 1
ATOM 567 O O . LEU A 1 73 ? 22.929 20.433 45.585 1.00 17.3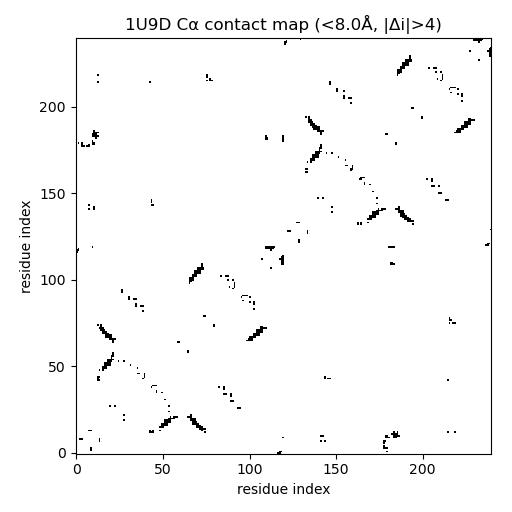2 58 LEU A O 1
ATOM 572 N N . TRP A 1 74 ? 23.746 20.005 47.623 1.00 16.07 59 TRP A N 1
ATOM 573 C CA . TRP A 1 74 ? 22.574 20.615 48.259 1.00 16.03 59 TRP A CA 1
ATOM 574 C C . TRP A 1 74 ? 22.848 21.112 49.658 1.00 15.42 59 TRP A C 1
ATOM 575 O O . TRP A 1 74 ? 23.910 20.892 50.161 1.00 15.62 59 TRP A O 1
ATOM 586 N N . PHE A 1 75 ? 21.885 21.768 50.297 1.00 16.25 60 PHE A N 1
ATOM 587 C CA . PHE A 1 75 ? 22.080 22.211 51.690 1.00 17.07 60 PHE A CA 1
ATOM 588 C C . PHE A 1 75 ? 21.866 21.140 52.734 1.00 19.28 60 PHE A C 1
ATOM 589 O O . PHE A 1 75 ? 22.164 21.350 53.927 1.00 19.97 60 PHE A O 1
ATOM 597 N N . GLY A 1 76 ? 21.310 20.006 52.337 1.00 20.61 61 GLY A N 1
ATOM 598 C CA . GLY A 1 76 ? 21.117 18.930 53.285 1.00 21.66 61 GLY A CA 1
ATOM 599 C C . GLY A 1 76 ? 19.648 18.797 53.689 1.00 23.21 61 GLY A C 1
ATOM 600 O O . GLY A 1 76 ? 18.917 19.779 53.851 1.00 22.39 61 GLY A O 1
ATOM 601 N N . ARG A 1 77 ? 19.208 17.555 53.763 1.00 24.13 62 ARG A N 1
ATOM 602 C CA . ARG A 1 77 ? 18.000 17.184 54.480 1.00 24.84 62 ARG A CA 1
ATOM 603 C C . ARG A 1 77 ? 18.387 16.020 55.402 1.00 25.98 62 ARG A C 1
ATOM 604 O O . ARG A 1 77 ? 19.475 15.413 55.271 1.00 25.88 62 ARG A O 1
ATOM 612 N N . GLU A 1 78 ? 17.513 15.701 56.350 1.00 26.76 63 GLU A N 1
ATOM 613 C CA . GLU A 1 78 ? 17.781 14.625 57.308 1.00 27.42 63 GLU A CA 1
ATOM 614 C C . GLU A 1 78 ? 18.020 13.301 56.580 1.00 26.13 63 GLU A C 1
ATOM 615 O O . GLU A 1 78 ? 17.543 13.110 55.468 1.00 26.10 63 GLU A O 1
ATOM 621 N N . GLN A 1 79 ? 18.745 12.383 57.215 1.00 24.86 64 GLN A N 1
ATOM 622 C CA . GLN A 1 79 ? 19.067 11.091 56.615 1.00 24.34 64 GLN A CA 1
ATOM 623 C C . GLN A 1 79 ? 17.901 10.379 55.963 1.00 23.78 64 GLN A C 1
ATOM 624 O O . GLN A 1 79 ? 18.045 9.814 54.891 1.00 21.86 64 GLN A O 1
ATOM 630 N N . GLN A 1 80 ? 16.750 10.351 56.633 1.00 24.42 65 GLN A N 1
ATOM 631 C CA . GLN A 1 80 ? 15.612 9.620 56.108 1.00 25.56 65 GLN A CA 1
ATOM 632 C C . GLN A 1 80 ? 15.111 10.216 54.789 1.00 24.25 65 GLN A C 1
ATOM 633 O O . GLN A 1 80 ? 14.751 9.487 53.888 1.00 23.74 65 GLN A O 1
ATOM 639 N N . THR A 1 81 ? 15.096 11.536 54.682 1.00 22.97 66 THR A N 1
ATOM 640 C CA . THR A 1 81 ? 14.697 12.187 53.436 1.00 22.90 66 THR A CA 1
ATOM 641 C C . THR A 1 81 ? 15.704 11.938 52.322 1.00 21.36 66 THR A C 1
ATOM 642 O O . THR A 1 81 ? 15.338 11.630 51.183 1.00 18.99 66 THR A O 1
ATOM 646 N N . GLN A 1 82 ? 16.972 12.077 52.669 1.00 20.26 67 GLN A N 1
ATOM 647 C CA . GLN A 1 82 ? 18.072 11.801 51.759 1.00 20.07 67 GLN A CA 1
ATOM 648 C C . GLN A 1 82 ? 17.942 10.385 51.205 1.00 19.61 67 GLN A C 1
ATOM 649 O O . GLN A 1 82 ? 18.073 10.148 50.025 1.00 18.86 67 GLN A O 1
ATOM 655 N N . ASP A 1 83 ? 17.651 9.429 52.072 1.00 19.60 68 ASP A N 1
ATOM 656 C CA . ASP A 1 83 ? 17.459 8.055 51.631 1.00 20.84 68 ASP A CA 1
ATOM 657 C C . ASP A 1 83 ? 16.326 7.903 50.616 1.00 20.95 68 ASP A C 1
ATOM 658 O O . ASP A 1 83 ? 16.438 7.118 49.680 1.00 21.27 68 ASP A O 1
ATOM 663 N N . GLN A 1 84 ? 15.214 8.611 50.830 1.00 21.72 69 GLN A N 1
ATOM 664 C CA . GLN A 1 84 ? 14.083 8.561 49.900 1.00 22.19 69 GLN A CA 1
ATOM 665 C C . GLN A 1 84 ? 14.421 9.146 48.543 1.00 20.79 69 GLN A C 1
ATOM 666 O O . GLN A 1 84 ? 14.012 8.631 47.498 1.00 20.53 69 GLN A O 1
ATOM 672 N N . ILE A 1 85 ? 15.191 10.229 48.554 1.00 19.71 70 ILE A N 1
ATOM 673 C CA . ILE A 1 85 ? 15.597 10.861 47.311 1.00 18.71 70 ILE A CA 1
ATOM 674 C C . ILE A 1 85 ? 16.460 9.942 46.508 1.00 17.70 70 ILE A C 1
ATOM 675 O O . ILE A 1 85 ? 16.309 9.850 45.295 1.00 18.24 70 ILE A O 1
ATOM 680 N N . ALA A 1 86 ? 17.415 9.308 47.174 1.00 18.08 71 ALA A N 1
ATOM 681 C CA . ALA A 1 86 ? 18.273 8.354 46.534 1.00 18.85 71 ALA A CA 1
ATOM 682 C C . ALA A 1 86 ? 17.428 7.255 45.910 1.00 20.01 71 ALA A C 1
ATOM 683 O O . ALA A 1 86 ? 17.694 6.814 44.805 1.00 19.47 71 ALA A O 1
ATOM 685 N N . GLN A 1 87 ? 16.409 6.809 46.618 1.00 22.12 72 GLN A N 1
ATOM 686 C CA . GLN A 1 87 ? 15.555 5.744 46.078 1.00 23.83 72 GLN A CA 1
ATOM 687 C C . GLN A 1 87 ? 14.755 6.183 44.838 1.00 23.55 72 GLN A C 1
ATOM 688 O O . GLN A 1 87 ? 14.672 5.426 43.872 1.00 23.69 72 GLN A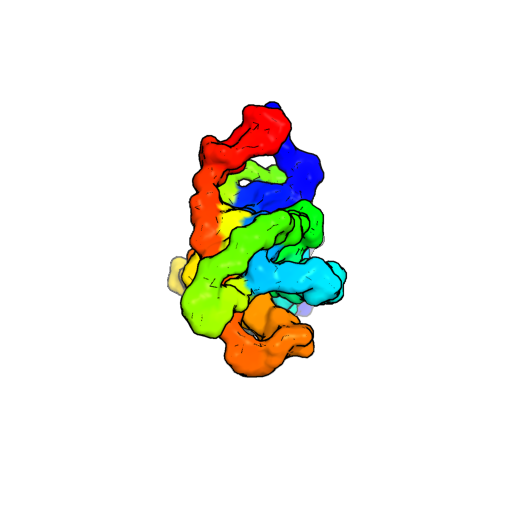 O 1
ATOM 694 N N . VAL A 1 88 ? 14.237 7.407 44.829 1.00 23.27 73 VAL A N 1
ATOM 695 C CA . VAL A 1 88 ? 13.516 7.945 43.657 1.00 23.27 73 VAL A CA 1
ATOM 696 C C . VAL A 1 88 ? 14.400 8.033 42.403 1.00 22.08 73 VAL A C 1
ATOM 697 O O . VAL A 1 88 ? 14.032 7.572 41.319 1.00 22.88 73 VAL A O 1
ATOM 701 N N . ILE A 1 89 ? 15.591 8.598 42.565 1.00 21.25 74 ILE A N 1
ATOM 702 C CA . ILE A 1 89 ? 16.524 8.765 41.467 1.00 20.83 74 ILE A CA 1
ATOM 703 C C . ILE A 1 89 ? 16.897 7.394 40.930 1.00 20.92 74 ILE A C 1
ATOM 704 O O . ILE A 1 89 ? 16.952 7.185 39.744 1.00 20.30 74 ILE A O 1
ATOM 709 N N . THR A 1 90 ? 17.158 6.454 41.827 1.00 21.34 75 THR A N 1
ATOM 710 C CA . THR A 1 90 ? 17.590 5.138 41.422 1.00 22.46 75 THR A CA 1
ATOM 711 C C . THR A 1 90 ? 16.527 4.416 40.622 1.00 23.48 75 THR A C 1
ATOM 712 O O . THR A 1 90 ? 16.812 3.870 39.548 1.00 24.36 75 THR A O 1
ATOM 716 N N . ASP A 1 91 ? 15.305 4.478 41.121 1.00 24.90 76 ASP A N 1
ATOM 717 C CA . ASP A 1 91 ? 14.146 3.866 40.488 1.00 26.60 76 ASP A CA 1
ATOM 718 C C . ASP A 1 91 ? 13.838 4.437 39.104 1.00 26.31 76 ASP A C 1
ATOM 719 O O . ASP A 1 91 ? 13.607 3.680 38.159 1.00 26.72 76 ASP A O 1
ATOM 724 N N . GLN A 1 92 ? 13.903 5.750 38.939 1.00 25.64 77 GLN A N 1
ATOM 725 C CA . GLN A 1 92 ? 13.725 6.328 37.612 1.00 25.69 77 GLN A CA 1
ATOM 726 C C . GLN A 1 92 ? 14.817 5.944 36.618 1.00 26.01 77 GLN A C 1
ATOM 727 O O . GLN A 1 92 ? 14.525 5.572 35.477 1.00 25.90 77 GLN A O 1
ATOM 733 N N . ILE A 1 93 ? 16.076 5.992 37.045 1.00 26.05 78 ILE A N 1
ATOM 734 C CA . ILE A 1 93 ? 17.170 5.559 36.190 1.00 27.60 78 ILE A CA 1
ATOM 735 C C . ILE A 1 93 ? 17.022 4.073 35.809 1.00 28.10 78 ILE A C 1
ATOM 736 O O . ILE A 1 93 ? 17.303 3.707 34.680 1.00 28.48 78 ILE A O 1
ATOM 741 N N . ARG A 1 94 ? 16.574 3.236 36.731 1.00 29.36 79 ARG A N 1
ATOM 742 C CA . ARG A 1 94 ? 16.406 1.804 36.443 1.00 31.33 79 ARG A CA 1
ATOM 743 C C . ARG A 1 94 ? 15.372 1.532 35.365 1.00 32.29 79 ARG A C 1
ATOM 744 O O . ARG A 1 94 ? 15.506 0.595 34.563 1.00 32.35 79 ARG A O 1
ATOM 752 N N . GLN A 1 95 ? 14.349 2.369 35.344 1.00 32.73 80 GLN A N 1
ATOM 753 C CA . GLN A 1 95 ? 13.348 2.334 34.298 1.00 33.91 80 GLN A CA 1
ATOM 754 C C . GLN A 1 95 ? 13.909 2.504 32.904 1.00 33.55 80 GLN A C 1
ATOM 755 O O . GLN A 1 95 ? 13.399 1.918 31.968 1.00 33.37 80 GLN A O 1
ATOM 761 N N . LEU A 1 96 ? 14.940 3.327 32.761 1.00 33.16 81 LEU A N 1
ATOM 762 C CA . LEU A 1 96 ? 15.518 3.603 31.453 1.00 33.94 81 LEU A CA 1
ATOM 763 C C . LEU A 1 96 ? 16.753 2.752 31.167 1.00 34.35 81 LEU A C 1
ATOM 764 O O . LEU A 1 96 ? 17.057 2.514 30.010 1.00 35.04 81 LEU A O 1
ATOM 769 N N . LEU A 1 97 ? 17.413 2.264 32.217 1.00 35.49 82 LEU A N 1
ATOM 770 C CA . LEU A 1 97 ? 18.720 1.593 32.123 1.00 36.61 82 LEU A CA 1
ATOM 771 C C . LEU A 1 97 ? 18.793 0.157 32.664 1.00 37.75 82 LEU A C 1
ATOM 772 O O . LEU A 1 97 ? 19.823 -0.502 32.517 1.00 37.54 82 LEU A O 1
ATOM 777 N N . GLY A 1 98 ? 17.746 -0.330 33.311 1.00 39.40 83 GLY A N 1
ATOM 778 C CA . GLY A 1 98 ? 17.750 -1.687 33.836 1.00 41.06 83 GLY A CA 1
ATOM 779 C C . GLY A 1 98 ? 17.567 -1.774 35.333 1.00 42.64 83 GLY A C 1
ATOM 780 O O . GLY A 1 98 ? 18.194 -1.030 36.089 1.00 42.90 83 GLY A O 1
ATOM 781 N N . ALA A 1 99 ? 16.721 -2.708 35.764 1.00 44.90 84 ALA A N 1
ATOM 782 C CA . ALA A 1 99 ? 16.425 -2.913 37.188 1.00 46.65 84 ALA A CA 1
ATOM 783 C C . ALA A 1 99 ? 17.597 -3.462 38.008 1.00 47.79 84 ALA A C 1
ATOM 784 O O . ALA A 1 99 ? 17.444 -3.721 39.205 1.00 48.65 84 ALA A O 1
ATOM 786 N N . ASP A 1 100 ? 18.755 -3.630 37.375 1.00 48.74 85 ASP A N 1
ATOM 787 C CA . ASP A 1 100 ? 19.959 -4.097 38.062 1.00 49.28 85 ASP A CA 1
ATOM 788 C C . ASP A 1 100 ? 21.225 -3.379 37.613 1.00 48.65 85 ASP A C 1
ATOM 789 O O . ASP A 1 100 ? 22.331 -3.770 38.004 1.00 49.09 85 ASP A O 1
ATOM 794 N N . SER A 1 101 ? 21.068 -2.340 36.790 1.00 47.35 86 SER A N 1
ATOM 795 C CA . SER A 1 101 ? 22.126 -1.364 36.568 1.00 46.14 86 SER A CA 1
ATOM 796 C C . SER A 1 101 ? 22.529 -0.922 37.955 1.00 44.00 86 SER A C 1
ATOM 797 O O . SER A 1 101 ? 21.745 -1.065 38.880 1.00 44.82 86 SER A O 1
ATOM 800 N N . HIS A 1 102 ? 23.739 -0.410 38.121 1.00 41.27 87 HIS A N 1
ATOM 801 C CA . HIS A 1 102 ? 24.254 -0.133 39.465 1.00 38.93 87 HIS A CA 1
ATOM 802 C C . HIS A 1 102 ? 24.514 1.352 39.804 1.00 35.12 87 HIS A C 1
ATOM 803 O O . HIS A 1 102 ? 25.641 1.769 40.019 1.00 35.05 87 HIS A O 1
ATOM 810 N N . LEU A 1 103 ? 23.453 2.127 39.889 1.00 30.79 88 LEU A N 1
ATOM 811 C CA . LEU A 1 103 ? 23.573 3.570 39.993 1.00 27.67 88 LEU A CA 1
ATOM 812 C C . LEU A 1 103 ? 24.190 3.978 41.329 1.00 23.72 88 LEU A C 1
ATOM 813 O O . LEU A 1 103 ? 23.788 3.466 42.365 1.00 22.21 88 LEU A O 1
ATOM 818 N N . ALA A 1 104 ? 25.148 4.903 41.295 1.00 20.06 89 ALA A N 1
ATOM 819 C CA . ALA A 1 104 ? 25.631 5.567 42.499 1.00 17.74 89 ALA A CA 1
ATOM 820 C C . ALA A 1 104 ? 24.931 6.936 42.622 1.00 16.77 89 ALA A C 1
ATOM 821 O O . ALA A 1 104 ? 24.801 7.642 41.641 1.00 17.14 89 ALA A O 1
ATOM 823 N N . VAL A 1 105 ? 24.480 7.304 43.810 1.00 16.58 90 VAL A N 1
ATOM 824 C CA . VAL A 1 105 ? 23.910 8.637 44.045 1.00 16.07 90 VAL A CA 1
ATOM 825 C C . VAL A 1 105 ? 24.698 9.163 45.222 1.00 16.47 90 VAL A C 1
ATOM 826 O O . VAL A 1 105 ? 24.746 8.512 46.272 1.00 16.73 90 VAL A O 1
ATOM 830 N N . VAL A 1 106 ? 25.335 10.309 45.083 1.00 15.12 91 VAL A N 1
ATOM 831 C CA . VAL A 1 106 ? 26.193 10.810 46.160 1.00 15.47 91 VAL A CA 1
ATOM 832 C C . VAL A 1 106 ? 25.761 12.230 46.526 1.00 14.78 91 VAL A C 1
ATOM 833 O O . VAL A 1 106 ? 25.621 13.060 45.641 1.00 14.98 91 VAL A O 1
ATOM 837 N N . PHE A 1 107 ? 25.545 12.505 47.800 1.00 13.52 92 PHE A N 1
ATOM 838 C CA . PHE A 1 107 ? 25.111 13.816 48.224 1.00 15.00 92 PHE A CA 1
ATOM 839 C C . PHE A 1 107 ? 26.318 14.570 48.771 1.00 17.21 92 PHE A C 1
ATOM 840 O O . PHE A 1 107 ? 27.087 14.027 49.544 1.00 18.62 92 PHE A O 1
ATOM 848 N N . ILE A 1 108 ? 26.501 15.813 48.356 1.00 17.96 93 ILE A N 1
ATOM 849 C CA . ILE A 1 108 ? 27.584 16.623 48.854 1.00 19.69 93 ILE A CA 1
ATOM 850 C C . ILE A 1 108 ? 26.967 17.850 49.519 1.00 20.78 93 ILE A C 1
ATOM 851 O O . ILE A 1 108 ? 26.287 18.592 48.865 1.00 18.67 93 ILE A O 1
ATOM 856 N N . PRO A 1 109 ? 27.162 18.008 50.823 1.00 22.19 94 PRO A N 1
ATOM 857 C CA . PRO A 1 109 ? 26.612 19.147 51.565 1.00 22.90 94 PRO A CA 1
ATOM 858 C C . PRO A 1 109 ? 27.324 20.461 51.250 1.00 22.95 94 PRO A C 1
ATOM 859 O O . PRO A 1 109 ? 28.543 20.518 51.223 1.00 23.41 94 PRO A O 1
ATOM 863 N N . LEU A 1 110 ? 26.542 21.502 50.979 1.00 21.95 95 LEU A N 1
ATOM 864 C CA . LEU A 1 110 ? 27.016 22.862 50.844 1.00 21.77 95 LEU A CA 1
ATOM 865 C C . LEU A 1 110 ? 26.561 23.623 52.088 1.00 21.09 95 LEU A C 1
ATOM 866 O O . LEU A 1 110 ? 25.512 23.324 52.661 1.00 19.11 95 LEU A O 1
ATOM 871 N N . GLN A 1 111 ? 27.360 24.584 52.522 1.00 19.72 96 GLN A N 1
ATOM 872 C CA . GLN A 1 111 ? 27.001 25.419 53.675 1.00 19.57 96 GLN A CA 1
ATOM 873 C C . GLN A 1 111 ? 26.129 26.568 53.223 1.00 17.37 96 GLN A C 1
ATOM 874 O O . GLN A 1 111 ? 26.460 27.289 52.293 1.00 15.10 96 GLN A O 1
ATOM 880 N N . ARG A 1 112 ? 25.014 26.792 53.894 1.00 17.11 97 ARG A N 1
ATOM 881 C CA . ARG A 1 112 ? 24.209 27.948 53.551 1.00 17.42 97 ARG A CA 1
ATOM 882 C C . ARG A 1 112 ? 24.953 29.266 53.682 1.00 17.55 97 ARG A C 1
ATOM 883 O O . ARG A 1 112 ? 24.685 30.169 52.911 1.00 17.78 97 ARG A O 1
ATOM 891 N N . THR A 1 113 ? 25.856 29.405 54.653 1.00 16.64 98 THR A N 1
ATOM 892 C CA . THR A 1 113 ? 26.607 30.662 54.824 1.00 18.27 98 THR A CA 1
ATOM 893 C C . THR A 1 113 ? 27.685 30.896 53.765 1.00 18.05 98 THR A C 1
ATOM 894 O O . THR A 1 113 ? 28.312 31.961 53.773 1.00 17.26 98 THR A O 1
ATOM 898 N N . ALA A 1 114 ? 27.921 29.892 52.918 1.00 18.01 99 ALA A N 1
ATOM 899 C CA . ALA A 1 114 ? 28.871 29.964 51.778 1.00 17.24 99 ALA A CA 1
ATOM 900 C C . ALA A 1 114 ? 28.218 29.952 50.405 1.00 17.06 99 ALA A C 1
ATOM 901 O O . ALA A 1 114 ? 28.914 29.779 49.385 1.00 16.10 99 ALA A O 1
ATOM 903 N N . TYR A 1 115 ? 26.882 30.101 50.369 1.00 15.79 100 TYR A N 1
ATOM 904 C CA . TYR A 1 115 ? 26.110 30.116 49.144 1.00 16.57 100 TYR A CA 1
ATOM 905 C C . TYR A 1 115 ? 25.455 31.484 48.978 1.00 15.91 100 TYR A C 1
ATOM 906 O O . TYR A 1 115 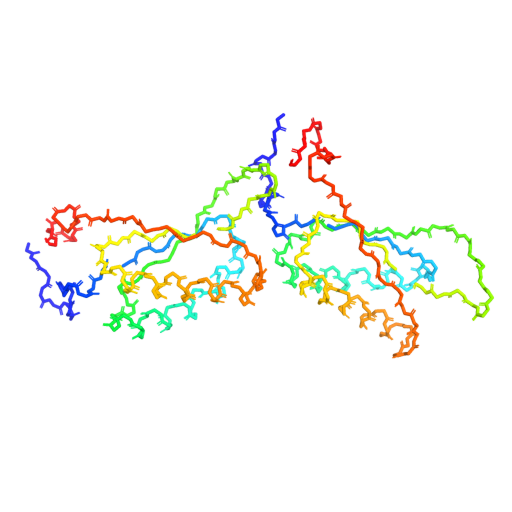? 24.636 31.906 49.800 1.00 16.28 100 TYR A O 1
ATOM 915 N N . TYR A 1 116 ? 25.833 32.189 47.934 1.00 16.20 101 TYR A N 1
ATOM 916 C CA . TYR A 1 116 ? 25.396 33.570 47.736 1.00 17.06 101 TYR A CA 1
ATOM 917 C C . TYR A 1 116 ? 24.544 33.697 46.504 1.00 18.32 101 TYR A C 1
ATOM 918 O O . TYR A 1 116 ? 24.835 33.129 45.461 1.00 17.61 101 TYR A O 1
ATOM 927 N N . LEU A 1 117 ? 23.451 34.424 46.631 1.00 20.33 102 LEU A N 1
ATOM 928 C CA . LEU A 1 117 ? 22.573 34.676 45.512 1.00 22.61 102 LEU A CA 1
ATOM 929 C C . LEU A 1 117 ? 22.501 36.191 45.414 1.00 23.75 102 LEU A C 1
ATOM 930 O O . LEU A 1 117 ? 22.240 36.891 46.384 1.00 23.44 102 LEU A O 1
ATOM 935 N N . ASP A 1 118 ? 22.848 36.717 44.252 1.00 25.22 103 ASP A N 1
ATOM 936 C CA . ASP A 1 118 ? 22.937 38.163 44.102 1.00 26.93 103 ASP A CA 1
ATOM 937 C C . ASP A 1 118 ? 23.744 38.849 45.236 1.00 26.51 103 ASP A C 1
ATOM 938 O O . ASP A 1 118 ? 23.399 39.934 45.725 1.00 27.31 103 ASP A O 1
ATOM 943 N N . GLY A 1 119 ? 24.825 38.213 45.661 1.00 25.08 104 GLY A N 1
ATOM 944 C CA . GLY A 1 119 ? 25.728 38.775 46.659 1.00 24.75 104 GLY A CA 1
ATOM 945 C C . GLY A 1 119 ? 25.399 38.613 48.141 1.00 24.13 104 GLY A C 1
ATOM 946 O O . GLY A 1 119 ? 26.099 39.142 48.990 1.00 24.07 104 GLY A O 1
ATOM 947 N N . GLN A 1 120 ? 24.368 37.871 48.487 1.00 23.32 105 GLN A N 1
ATOM 948 C CA . GLN A 1 120 ? 24.016 37.705 49.904 1.00 24.23 105 GLN A CA 1
ATOM 949 C C . GLN A 1 120 ? 23.800 36.229 50.204 1.00 23.23 105 GLN A C 1
ATOM 950 O O . GLN A 1 120 ? 23.182 35.538 49.428 1.00 21.80 105 GLN A O 1
ATOM 956 N N . HIS A 1 121 ? 24.315 35.741 51.327 1.00 23.96 106 HIS A N 1
ATOM 957 C CA . HIS A 1 121 ? 24.269 34.308 51.587 1.00 24.73 106 HIS A CA 1
ATOM 958 C C . HIS A 1 121 ? 22.963 33.838 52.199 1.00 25.88 106 HIS A C 1
ATOM 959 O O . HIS A 1 121 ? 22.119 34.650 52.615 1.00 24.53 106 HIS A O 1
ATOM 966 N N . PHE A 1 122 ? 22.809 32.518 52.234 1.00 26.57 107 PHE A N 1
ATOM 967 C CA . PHE A 1 122 ? 21.652 31.876 52.835 1.00 27.45 107 PHE A CA 1
ATOM 968 C C . PHE A 1 122 ? 21.857 31.674 54.345 1.00 28.85 107 PHE A C 1
ATOM 969 O O . PHE A 1 122 ? 22.929 32.006 54.930 1.00 31.50 107 PHE A O 1
ATOM 977 N N . GLY B 1 1 ? -26.339 39.830 73.785 1.00 28.80 -14 GLY B N 1
ATOM 978 C CA . GLY B 1 1 ? -26.576 38.565 74.534 1.00 28.30 -14 GLY B CA 1
ATOM 979 C C . GLY B 1 1 ? -25.578 37.464 74.224 1.00 27.96 -14 GLY B C 1
ATOM 980 O O . GLY B 1 1 ? -24.922 37.460 73.175 1.00 27.86 -14 GLY B O 1
ATOM 981 N N . VAL B 1 2 ? -25.462 36.516 75.147 1.00 27.26 -13 VAL B N 1
ATOM 982 C CA . VAL B 1 2 ? -24.651 35.331 74.919 1.00 26.96 -13 VAL B CA 1
ATOM 983 C C . VAL B 1 2 ? -25.328 34.377 73.896 1.00 27.40 -13 VAL B C 1
ATOM 984 O O . VAL B 1 2 ? -26.474 34.593 73.476 1.00 27.22 -13 VAL B O 1
ATOM 988 N N . ASP B 1 3 ? -24.619 33.340 73.477 1.00 27.74 -12 ASP B N 1
ATOM 989 C CA . ASP B 1 3 ? -25.129 32.422 72.444 1.00 29.07 -12 ASP B CA 1
ATOM 990 C C . ASP B 1 3 ? -25.448 31.066 73.067 1.00 29.35 -12 ASP B C 1
ATOM 991 O O . ASP B 1 3 ? -24.588 30.201 73.195 1.00 28.94 -12 ASP B O 1
ATOM 996 N N . LEU B 1 4 ? -26.702 30.878 73.441 1.00 30.03 -11 LEU B N 1
ATOM 997 C CA . LEU B 1 4 ? -27.105 29.610 74.022 1.00 30.75 -11 LEU B CA 1
ATOM 998 C C . LEU B 1 4 ? -27.816 28.705 73.021 1.00 32.00 -11 LEU B C 1
ATOM 999 O O . LEU B 1 4 ? -28.577 27.828 73.411 1.00 32.50 -11 LEU B O 1
ATOM 1004 N N . GLY B 1 5 ? -27.543 28.908 71.736 1.00 32.99 -10 GLY B N 1
ATOM 1005 C CA . GLY B 1 5 ? -28.024 28.019 70.693 1.00 33.82 -10 GLY B CA 1
ATOM 1006 C C . GLY B 1 5 ? -26.978 26.985 70.316 1.00 34.14 -10 GLY B C 1
ATOM 1007 O O . GLY B 1 5 ? -27.303 25.807 70.111 1.00 35.31 -10 GLY B O 1
ATOM 1008 N N . THR B 1 6 ? -25.713 27.387 70.244 1.00 33.77 -9 THR B N 1
ATOM 1009 C CA . THR B 1 6 ? -24.721 26.448 69.737 1.00 33.59 -9 THR B CA 1
ATOM 1010 C C . THR B 1 6 ? -24.104 25.612 70.852 1.00 32.80 -9 THR B C 1
ATOM 1011 O O . THR B 1 6 ? -23.651 26.112 71.908 1.00 33.18 -9 THR B O 1
ATOM 1015 N N . GLU B 1 7 ? -24.140 24.314 70.593 1.00 31.35 -8 GLU B N 1
ATOM 1016 C CA . GLU B 1 7 ? -23.894 23.298 71.601 1.00 30.26 -8 GLU B CA 1
ATOM 1017 C C . GLU B 1 7 ? -22.485 23.416 72.175 1.00 27.93 -8 GLU B C 1
ATOM 1018 O O . GLU B 1 7 ? -21.508 23.449 71.440 1.00 26.60 -8 GLU B O 1
ATOM 1024 N N . ASN B 1 8 ? -22.401 23.482 73.501 1.00 25.75 -7 ASN B N 1
ATOM 1025 C CA . ASN B 1 8 ? -21.147 23.348 74.234 1.00 23.45 -7 ASN B CA 1
ATOM 1026 C C . ASN B 1 8 ? -20.181 24.521 74.040 1.00 21.28 -7 ASN B C 1
ATOM 1027 O O . ASN B 1 8 ? -19.008 24.436 74.378 1.00 20.55 -7 ASN B O 1
ATOM 1032 N N . LEU B 1 9 ? -20.686 25.647 73.576 1.00 20.56 -6 LEU B N 1
ATOM 1033 C CA . LEU B 1 9 ? -19.812 26.750 73.140 1.00 19.80 -6 LEU B CA 1
ATOM 1034 C C . LEU B 1 9 ? -18.912 27.298 74.260 1.00 18.64 -6 LEU B C 1
ATOM 1035 O O . LEU B 1 9 ? -17.733 27.630 74.032 1.00 18.25 -6 LEU B O 1
ATOM 1040 N N . TYR B 1 10 ? -19.475 27.433 75.456 1.00 17.32 -5 TYR B N 1
ATOM 1041 C CA . TYR B 1 10 ? -18.760 28.062 76.576 1.00 16.45 -5 TYR B CA 1
ATOM 1042 C C . TYR B 1 10 ? -18.038 27.112 77.518 1.00 16.11 -5 TYR B C 1
ATOM 1043 O O . TYR B 1 10 ? -17.520 27.530 78.570 1.00 16.25 -5 TYR B O 1
ATOM 1052 N N . PHE B 1 11 ? -18.001 25.832 77.181 1.00 17.13 -4 PHE B N 1
ATOM 1053 C CA . PHE B 1 11 ? -17.270 24.880 78.010 1.00 17.49 -4 PHE B CA 1
ATOM 1054 C C . PHE B 1 11 ? -15.815 25.335 78.128 1.00 18.24 -4 PHE B C 1
ATOM 1055 O O . PHE B 1 11 ? -15.214 25.767 77.153 1.00 18.43 -4 PHE B O 1
ATOM 1063 N N . SER B 1 12 ? -15.235 25.148 79.302 1.00 19.11 -3 SER B N 1
ATOM 1064 C CA . SER B 1 12 ? -13.824 25.476 79.538 1.00 20.91 -3 SER B CA 1
ATOM 1065 C C . SER B 1 12 ? -12.929 24.609 78.651 1.00 20.76 -3 SER B C 1
ATOM 1066 O O . SER B 1 12 ? -11.846 25.031 78.197 1.00 20.92 -3 SER B O 1
ATOM 1069 N N . SER B 1 13 ? -13.399 23.407 78.333 1.00 20.54 -2 SER B N 1
ATOM 1070 C CA . SER B 1 13 ? -12.629 22.513 77.470 1.00 21.34 -2 SER B CA 1
ATOM 1071 C C . SER B 1 13 ? -12.588 23.007 76.021 1.00 21.91 -2 SER B C 1
ATOM 1072 O O . SER B 1 13 ? -11.711 22.586 75.246 1.00 22.92 -2 SER B O 1
ATOM 1075 N N . ASN B 1 14 ? -13.526 23.874 75.644 1.00 20.68 -1 ASN B N 1
ATOM 1076 C CA . ASN B 1 14 ? -13.553 24.457 74.296 1.00 21.29 -1 ASN B CA 1
ATOM 1077 C C . ASN B 1 14 ? -12.657 25.691 74.294 1.00 21.16 -1 ASN B C 1
ATOM 1078 O O . ASN B 1 14 ? -13.097 26.808 74.620 1.00 19.94 -1 ASN B O 1
ATOM 1083 N N . ALA B 1 15 ? -11.411 25.466 73.917 1.00 20.45 0 ALA B N 1
ATOM 1084 C CA . ALA B 1 15 ? -10.422 26.523 73.898 1.00 20.56 0 ALA B CA 1
ATOM 1085 C C . ALA B 1 15 ? -10.480 27.401 72.627 1.00 20.61 0 ALA B C 1
ATOM 1086 O O . ALA B 1 15 ? -9.758 28.381 72.545 1.00 20.34 0 ALA B O 1
ATOM 1096 N N . PRO B 1 17 ? -9.452 27.068 69.398 1.00 20.20 2 PRO B N 1
ATOM 1097 C CA . PRO B 1 17 ? -8.113 27.257 68.831 1.00 20.41 2 PRO B CA 1
ATOM 1098 C C . PRO B 1 17 ? -8.122 27.744 67.373 1.00 19.34 2 PRO B C 1
ATOM 1099 O O . PRO B 1 17 ? -8.856 27.246 66.519 1.00 19.66 2 PRO B O 1
ATOM 1103 N N . HIS B 1 18 ? -7.287 28.730 67.127 1.00 18.58 3 HIS B N 1
ATOM 1104 C CA . HIS B 1 18 ? -6.996 29.247 65.804 1.00 18.57 3 HIS B CA 1
ATOM 1105 C C . HIS B 1 18 ? -5.549 28.888 65.519 1.00 16.74 3 HIS B C 1
ATOM 1106 O O . HIS B 1 18 ? -4.673 29.372 66.206 1.00 16.73 3 HIS B O 1
ATOM 1113 N N . LEU B 1 19 ? -5.321 28.013 64.545 1.00 15.29 4 LEU B N 1
ATOM 1114 C CA . LEU B 1 19 ? -3.999 27.568 64.185 1.00 15.23 4 LEU B CA 1
ATOM 1115 C C . LEU B 1 19 ? -3.509 28.372 63.010 1.00 15.94 4 LEU B C 1
ATOM 1116 O O . LEU B 1 19 ? -4.197 28.444 61.980 1.00 15.26 4 LEU B O 1
ATOM 1121 N N . ARG B 1 20 ? -2.315 28.920 63.128 1.00 14.93 5 ARG B N 1
ATOM 1122 C CA . ARG B 1 20 ? -1.728 29.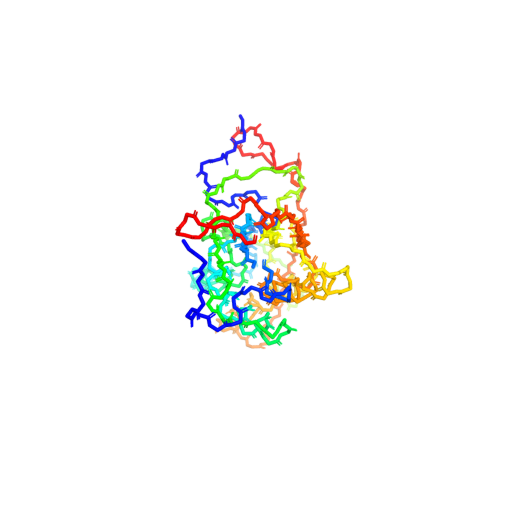705 62.046 1.00 16.01 5 ARG B CA 1
ATOM 1123 C C . ARG B 1 20 ? -0.419 29.058 61.600 1.00 16.18 5 ARG B C 1
ATOM 1124 O O . ARG B 1 20 ? 0.456 28.809 62.411 1.00 18.98 5 ARG B O 1
ATOM 1132 N N . PHE B 1 21 ? -0.313 28.75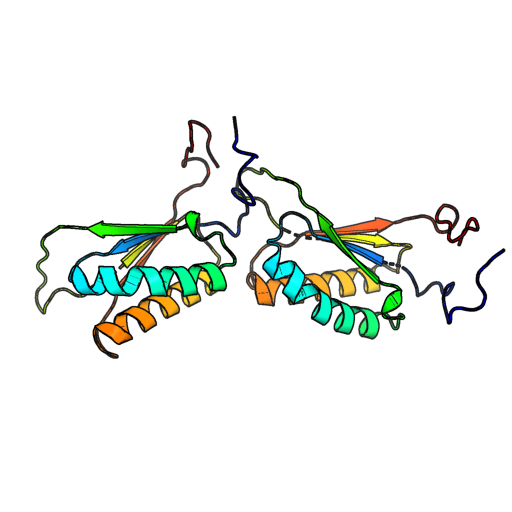8 60.328 1.00 15.70 6 PHE B N 1
ATOM 1133 C CA . PHE B 1 21 ? 0.830 28.054 59.788 1.00 16.30 6 PHE B CA 1
ATOM 1134 C C . PHE B 1 21 ? 1.739 29.041 59.096 1.00 17.54 6 PHE B C 1
ATOM 1135 O O . PHE B 1 21 ? 1.334 29.705 58.146 1.00 17.75 6 PHE B O 1
ATOM 1143 N N . ARG B 1 22 ? 2.966 29.128 59.579 1.00 18.03 7 ARG B N 1
ATOM 1144 C CA . ARG B 1 22 ? 3.950 30.057 59.067 1.00 19.73 7 ARG B CA 1
ATOM 1145 C C . ARG B 1 22 ? 5.144 29.274 58.554 1.00 18.64 7 ARG B C 1
ATOM 1146 O O . ARG B 1 22 ? 5.519 28.272 59.162 1.00 19.13 7 ARG B O 1
ATOM 1154 N N . ALA B 1 23 ? 5.763 29.763 57.487 1.00 19.14 8 ALA B N 1
ATOM 1155 C CA . ALA B 1 23 ? 6.972 29.152 56.903 1.00 18.96 8 ALA B CA 1
ATOM 1156 C C . ALA B 1 23 ? 6.773 27.685 56.575 1.00 20.33 8 ALA B C 1
ATOM 1157 O O . ALA B 1 23 ? 7.659 26.864 56.783 1.00 20.53 8 ALA B O 1
ATOM 1159 N N . VAL B 1 24 ? 5.597 27.357 56.049 1.00 22.49 9 VAL B N 1
ATOM 1160 C CA . VAL B 1 24 ? 5.251 26.011 55.630 1.00 24.22 9 VAL B CA 1
ATOM 1161 C C . VAL B 1 24 ? 4.656 26.123 54.222 1.00 24.64 9 VAL B C 1
ATOM 1162 O O . VAL B 1 24 ? 3.876 27.020 53.930 1.00 24.84 9 VAL B O 1
ATOM 1166 N N . GLU B 1 25 ? 5.035 25.214 53.340 1.00 24.71 10 GLU B N 1
ATOM 1167 C CA . GLU B 1 25 ? 4.575 25.277 51.970 1.00 25.66 10 GLU B CA 1
ATOM 1168 C C . GLU B 1 25 ? 3.070 25.039 51.921 1.00 24.38 10 GLU B C 1
ATOM 1169 O O . GLU B 1 25 ? 2.548 24.231 52.676 1.00 22.60 10 GLU B O 1
ATOM 1175 N N . ALA B 1 26 ? 2.392 25.747 51.027 1.00 24.19 11 ALA B N 1
ATOM 1176 C CA . ALA B 1 26 ? 0.937 25.725 50.945 1.00 24.99 11 ALA B CA 1
ATOM 1177 C C . ALA B 1 26 ? 0.368 24.325 50.752 1.00 24.74 11 ALA B C 1
ATOM 1178 O O . ALA B 1 26 ? -0.656 23.988 51.342 1.00 23.59 11 ALA B O 1
ATOM 1180 N N . HIS B 1 27 ? 1.005 23.528 49.900 1.00 24.40 12 HIS B N 1
ATOM 1181 C CA . HIS B 1 27 ? 0.494 22.194 49.583 1.00 25.57 12 HIS B CA 1
ATOM 1182 C C . HIS B 1 27 ? 0.488 21.287 50.814 1.00 23.39 12 HIS B C 1
ATOM 1183 O O . HIS B 1 27 ? -0.426 20.478 50.970 1.00 22.72 12 HIS B O 1
ATOM 1190 N N . ILE B 1 28 ? 1.487 21.448 51.678 1.00 21.37 13 ILE B N 1
ATOM 1191 C CA . ILE B 1 28 ? 1.611 20.704 52.935 1.00 21.83 13 ILE B CA 1
ATOM 1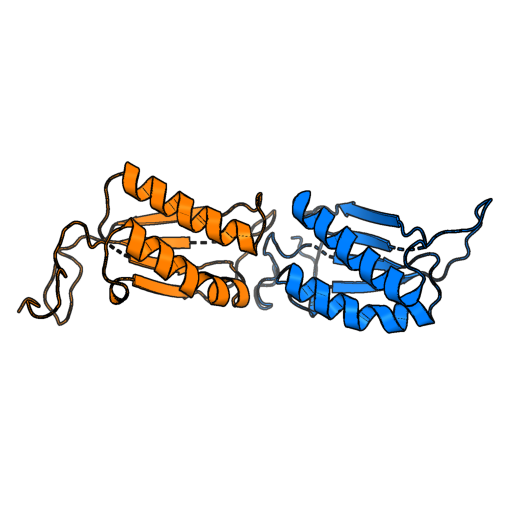192 C C . ILE B 1 28 ? 0.466 21.069 53.865 1.00 21.17 13 ILE B C 1
ATOM 1193 O O . ILE B 1 28 ? -0.154 20.191 54.453 1.00 19.80 13 ILE B O 1
ATOM 1198 N N . VAL B 1 29 ? 0.206 22.371 54.005 1.00 20.77 14 VAL B N 1
ATOM 1199 C CA . VAL B 1 29 ? -0.852 22.833 54.889 1.00 21.37 14 VAL B CA 1
ATOM 1200 C C . VAL B 1 29 ? -2.184 22.284 54.375 1.00 21.03 14 VAL B C 1
ATOM 1201 O O . VAL B 1 29 ? -3.023 21.855 55.163 1.00 21.57 14 VAL B O 1
ATOM 1205 N N . GLU B 1 30 ? -2.364 22.307 53.063 1.00 21.11 15 GLU B N 1
ATOM 1206 C CA . GLU B 1 30 ? -3.635 21.900 52.440 1.00 22.86 15 GLU B CA 1
ATOM 1207 C C . GLU B 1 30 ? -3.943 20.448 52.737 1.00 23.44 15 GLU B C 1
ATOM 1208 O O . GLU B 1 30 ? -5.114 20.066 52.919 1.00 23.15 15 GLU B O 1
ATOM 1214 N N . SER B 1 31 ? -2.883 19.653 52.768 1.00 23.30 16 SER B N 1
ATOM 1215 C CA . SER B 1 31 ? -2.964 18.233 53.064 1.00 25.65 16 SER B CA 1
ATOM 1216 C C . SER B 1 31 ? -3.149 17.944 54.547 1.00 25.76 16 SER B C 1
ATOM 1217 O O . SER B 1 31 ? -3.813 16.987 54.922 1.00 26.91 16 SER B O 1
ATOM 1220 N N . LEU B 1 32 ? -2.534 18.783 55.373 1.00 25.64 17 LEU B N 1
ATOM 1221 C CA . LEU B 1 32 ? -2.493 18.635 56.810 1.00 26.55 17 LEU B CA 1
ATOM 1222 C C . LEU B 1 32 ? -3.827 18.988 57.473 1.00 26.35 17 LEU B C 1
ATOM 1223 O O . LEU B 1 32 ? -4.209 18.392 58.482 1.00 26.12 17 LEU B O 1
ATOM 1228 N N . VAL B 1 33 ? -4.540 19.956 56.916 1.00 25.19 18 VAL B N 1
ATOM 1229 C CA . VAL B 1 33 ? -5.658 20.539 57.646 1.00 24.92 18 VAL B CA 1
ATOM 1230 C C . VAL B 1 33 ? -6.731 19.489 57.930 1.00 24.68 18 VAL B C 1
ATOM 1231 O O . VAL B 1 33 ? -7.117 19.357 59.079 1.00 23.77 18 VAL B O 1
ATOM 1235 N N . PRO B 1 34 ? -7.188 18.714 56.939 1.00 25.06 19 PRO B N 1
ATOM 1236 C CA . PRO B 1 34 ? -8.253 17.733 57.223 1.00 25.31 19 PRO B CA 1
ATOM 1237 C C . PRO B 1 34 ? -7.866 16.652 58.231 1.00 25.06 19 PRO B C 1
ATOM 1238 O O . PRO B 1 34 ? -8.681 16.302 59.084 1.00 23.77 19 PRO B O 1
ATOM 1242 N N . THR B 1 35 ? -6.639 16.155 58.167 1.00 24.03 20 THR B N 1
ATOM 1243 C CA . THR B 1 35 ? -6.224 15.134 59.104 1.00 25.16 20 THR B CA 1
ATOM 1244 C C . THR B 1 35 ? -6.020 15.718 60.501 1.00 23.65 20 THR B C 1
ATOM 1245 O O . THR B 1 35 ? -6.348 15.071 61.494 1.00 24.01 20 THR B O 1
ATOM 1249 N N . LEU B 1 36 ? -5.508 16.951 60.584 1.00 22.92 21 LEU B N 1
ATOM 1250 C CA . LEU B 1 36 ? -5.328 17.607 61.883 1.00 22.08 21 LEU B CA 1
ATOM 1251 C C . LEU B 1 36 ? -6.668 17.862 62.528 1.00 20.58 21 LEU B C 1
ATOM 1252 O O . LEU B 1 36 ? -6.826 17.657 63.719 1.00 20.30 21 LEU B O 1
ATOM 1257 N N . LEU B 1 37 ? -7.642 18.316 61.757 1.00 18.81 22 LEU B N 1
ATOM 1258 C CA . LEU B 1 37 ? -8.976 18.576 62.319 1.00 18.87 22 LEU B CA 1
ATOM 1259 C C . LEU B 1 37 ? -9.571 17.295 62.928 1.00 18.80 22 LEU B C 1
ATOM 1260 O O . LEU B 1 37 ? -10.108 17.301 64.034 1.00 18.85 22 LEU B O 1
ATOM 1265 N N . ASN B 1 38 ? -9.448 16.191 62.211 1.00 19.53 23 ASN B N 1
ATOM 1266 C CA . ASN B 1 38 ? -9.908 14.899 62.695 1.00 20.28 23 ASN B CA 1
ATOM 1267 C C . ASN B 1 38 ? -9.267 14.541 64.021 1.00 20.33 23 ASN B C 1
ATOM 1268 O O . ASN B 1 38 ? -9.950 14.196 64.985 1.00 20.46 23 ASN B O 1
ATOM 1273 N N . GLU B 1 39 ? -7.950 14.650 64.078 1.00 19.77 24 GLU B N 1
ATOM 1274 C CA . GLU B 1 39 ? -7.238 14.241 65.277 1.00 21.31 24 GLU B CA 1
ATOM 1275 C C . GLU B 1 39 ? -7.442 15.171 66.463 1.00 20.86 24 GLU B C 1
ATOM 1276 O O . GLU B 1 39 ? -7.644 14.691 67.575 1.00 20.73 24 GLU B O 1
ATOM 1282 N N . LEU B 1 40 ? -7.406 16.488 66.241 1.00 19.95 25 LEU B N 1
ATOM 1283 C CA . LEU B 1 40 ? -7.583 17.452 67.336 1.00 20.68 25 LEU B CA 1
ATOM 1284 C C . LEU B 1 40 ? -9.007 17.479 67.870 1.00 21.54 25 LEU B C 1
ATOM 1285 O O . LEU B 1 40 ? -9.231 17.553 69.076 1.00 22.26 25 LEU B O 1
ATOM 1290 N N . SER B 1 41 ? -9.993 17.379 67.000 1.00 22.74 26 SER B N 1
ATOM 1291 C CA . SER B 1 41 ? -11.371 17.419 67.498 1.00 23.95 26 SER B CA 1
ATOM 1292 C C . SER B 1 41 ? -11.675 16.185 68.367 1.00 25.41 26 SER B C 1
ATOM 1293 O O . SER B 1 41 ? -12.364 16.304 69.374 1.00 25.20 26 SER B O 1
ATOM 1296 N N . SER B 1 42 ? -11.113 15.032 67.991 1.00 26.58 27 SER B N 1
ATOM 1297 C CA . SER B 1 42 ? -11.222 13.790 68.766 1.00 28.12 27 SER B CA 1
ATOM 1298 C C . SER B 1 42 ? -10.532 13.924 70.109 1.00 28.35 27 SER B C 1
ATOM 1299 O O . SER B 1 42 ? -11.117 13.644 71.164 1.00 29.24 27 SER B O 1
ATOM 1302 N N . LEU B 1 43 ? -9.272 14.341 70.052 1.00 27.51 28 LEU B N 1
ATOM 1303 C CA . LEU B 1 43 ? -8.442 14.488 71.228 1.00 27.70 28 LEU B CA 1
ATOM 1304 C C . LEU B 1 43 ? -9.020 15.422 72.285 1.00 27.94 28 LEU B C 1
ATOM 1305 O O . LEU B 1 43 ? -8.934 15.138 73.458 1.00 26.96 28 LEU B O 1
ATOM 1310 N N . LEU B 1 44 ? -9.550 16.560 71.856 1.00 27.86 29 LEU B N 1
ATOM 1311 C CA . LEU B 1 44 ? -10.012 17.585 72.761 1.00 29.14 29 LEU B CA 1
ATOM 1312 C C . LEU B 1 44 ? -11.499 17.483 73.015 1.00 30.02 29 LEU B C 1
ATOM 1313 O O . LEU B 1 44 ? -12.014 18.227 73.835 1.00 30.45 29 LEU B O 1
ATOM 1318 N N . SER B 1 45 ? -12.163 16.558 72.319 1.00 30.88 30 SER B N 1
ATOM 1319 C CA . SER B 1 45 ? -13.613 16.377 72.399 1.00 31.70 30 SER B CA 1
ATOM 1320 C C . SER B 1 45 ? -14.310 17.708 72.172 1.00 31.67 30 SER B C 1
ATOM 1321 O O . SER B 1 45 ? -15.106 18.174 72.978 1.00 32.36 30 SER B O 1
ATOM 1324 N N . THR B 1 46 ? -13.966 18.330 71.054 1.00 31.18 31 THR B N 1
ATOM 1325 C CA . THR B 1 46 ? -14.432 19.662 70.735 1.00 31.35 31 THR B CA 1
ATOM 1326 C C . THR B 1 46 ? -15.137 19.615 69.364 1.00 29.38 31 THR B C 1
ATOM 1327 O O . THR B 1 46 ? -14.789 18.812 68.514 1.00 29.66 31 THR B O 1
ATOM 1331 N N . ALA B 1 47 ? -16.134 20.467 69.158 1.00 27.42 32 ALA B N 1
ATOM 1332 C CA . ALA B 1 47 ? -16.821 20.506 67.867 1.00 26.37 32 ALA B CA 1
ATOM 1333 C C . ALA B 1 47 ? -15.804 20.806 66.767 1.00 24.41 32 ALA B C 1
ATOM 1334 O O . ALA B 1 47 ? -14.889 21.549 66.966 1.00 23.67 32 ALA B O 1
ATOM 1336 N N . ARG B 1 48 ? -15.989 20.224 65.600 1.00 24.21 33 ARG B N 1
ATOM 1337 C CA . ARG B 1 48 ? -15.103 20.472 64.465 1.00 23.12 33 ARG B CA 1
ATOM 1338 C C . ARG B 1 48 ? -15.160 21.933 64.012 1.00 22.89 33 ARG B C 1
ATOM 1339 O O . ARG B 1 48 ? -14.171 22.485 63.527 1.00 21.60 33 ARG B O 1
ATOM 1347 N N . ASN B 1 49 ? -16.303 22.574 64.196 1.00 23.23 34 ASN B N 1
ATOM 1348 C CA . ASN B 1 49 ? -16.440 23.966 63.785 1.00 24.03 34 ASN B CA 1
ATOM 1349 C C . ASN B 1 49 ? -15.835 24.943 64.802 1.00 24.50 34 ASN B C 1
ATOM 1350 O O . ASN B 1 49 ? -15.892 26.153 64.613 1.00 25.63 34 ASN B O 1
ATOM 1355 N N . ALA B 1 50 ? -15.224 24.428 65.865 1.00 24.12 35 ALA B N 1
ATOM 1356 C CA . ALA B 1 50 ? -14.550 25.280 66.837 1.00 24.36 35 ALA B CA 1
ATOM 1357 C C . ALA B 1 50 ? -13.074 25.569 66.487 1.00 23.45 35 ALA B C 1
ATOM 1358 O O . ALA B 1 50 ? -12.437 26.365 67.171 1.00 27.04 35 ALA B O 1
ATOM 1360 N N . PHE B 1 51 ? -12.565 24.987 65.405 1.00 21.53 36 PHE B N 1
ATOM 1361 C CA . PHE B 1 51 ? -11.178 25.145 65.003 1.00 20.44 36 PHE B CA 1
ATOM 1362 C C . PHE B 1 51 ? -11.111 26.043 63.779 1.00 20.34 36 PHE B C 1
ATOM 1363 O O . PHE B 1 51 ? -11.958 25.958 62.891 1.00 19.56 36 PHE B O 1
ATOM 1371 N N . THR B 1 52 ? -10.119 26.918 63.718 1.00 19.61 37 THR B N 1
ATOM 1372 C CA . THR B 1 52 ? -9.844 27.620 62.473 1.00 19.14 37 THR B CA 1
ATOM 1373 C C . THR B 1 52 ? -8.373 27.386 62.114 1.00 17.69 37 THR B C 1
ATOM 1374 O O . THR B 1 52 ? -7.514 27.172 63.002 1.00 15.67 37 THR B O 1
ATOM 1378 N N . PHE B 1 53 ? -8.104 27.383 60.819 1.00 16.50 38 PHE B N 1
ATOM 1379 C CA . PHE B 1 53 ? -6.793 27.089 60.284 1.00 15.50 38 PHE B CA 1
ATOM 1380 C C . PHE B 1 53 ? -6.419 28.165 59.273 1.00 17.20 38 PHE B C 1
ATOM 1381 O O . PHE B 1 53 ? -7.209 28.459 58.357 1.00 16.34 38 PHE B O 1
ATOM 1389 N N . GLU B 1 54 ? -5.238 28.758 59.403 1.00 16.02 39 GLU B N 1
ATOM 1390 C CA . GLU B 1 54 ? -4.882 29.878 58.544 1.00 18.07 39 GLU B CA 1
ATOM 1391 C C . GLU B 1 54 ? -3.492 29.662 57.963 1.00 17.75 39 GLU B C 1
ATOM 1392 O O . GLU B 1 54 ? -2.593 29.326 58.676 1.00 16.68 39 GLU B O 1
ATOM 1398 N N . LEU B 1 55 ? -3.330 29.840 56.662 1.00 17.92 40 LEU B N 1
ATOM 1399 C CA . LEU B 1 55 ? -2.016 29.798 56.052 1.00 19.21 40 LEU B CA 1
ATOM 1400 C C . LEU B 1 55 ? -1.566 31.245 55.916 1.00 20.34 40 LEU B C 1
ATOM 1401 O O . LEU B 1 55 ? -2.231 32.020 55.257 1.00 17.83 40 LEU B O 1
ATOM 1406 N N . ILE B 1 56 ? -0.428 31.580 56.514 1.00 21.92 41 ILE B N 1
ATOM 1407 C CA . ILE B 1 56 ? 0.037 32.953 56.595 1.00 25.21 41 ILE B CA 1
ATOM 1408 C C . ILE B 1 56 ? 0.967 33.193 55.420 1.00 27.51 41 ILE B C 1
ATOM 1409 O O . ILE B 1 56 ? 1.870 32.414 55.208 1.00 27.52 41 ILE B O 1
ATOM 1414 N N . ASN B 1 57 ? 0.786 34.278 54.677 1.00 30.57 42 ASN B N 1
ATOM 1415 C CA . ASN B 1 57 ? 1.480 34.341 53.381 1.00 32.67 42 ASN B CA 1
ATOM 1416 C C . ASN B 1 57 ? 2.700 35.242 53.238 1.00 32.70 42 ASN B C 1
ATOM 1417 O O . ASN B 1 57 ? 2.908 35.893 52.205 1.00 34.23 42 ASN B O 1
ATOM 1422 N N . THR B 1 58 ? 3.571 35.157 54.230 1.00 31.30 43 THR B N 1
ATOM 1423 C CA . THR B 1 58 ? 4.665 36.088 54.3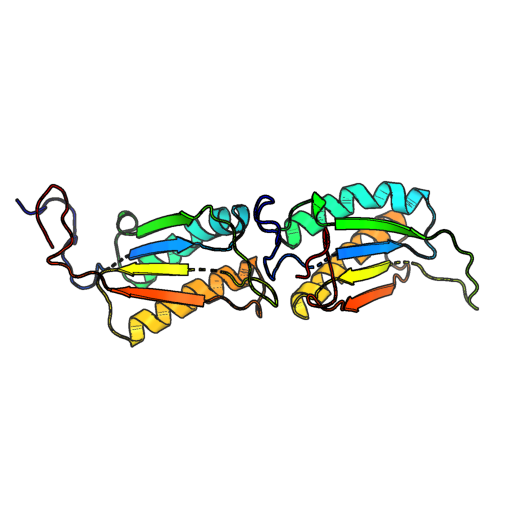84 1.00 30.16 43 THR B CA 1
ATOM 1424 C C . THR B 1 58 ? 5.961 35.454 53.916 1.00 28.30 43 THR B C 1
ATOM 1425 O O . THR B 1 58 ? 5.994 34.279 53.577 1.00 27.82 43 THR B O 1
ATOM 1429 N N . GLN B 1 59 ? 7.019 36.255 53.891 1.00 25.48 44 GLN B N 1
ATOM 1430 C CA . GLN B 1 59 ? 8.336 35.773 53.504 1.00 24.61 44 GLN B CA 1
ATOM 1431 C C . GLN B 1 59 ? 9.291 35.892 54.677 1.00 22.03 44 GLN B C 1
ATOM 1432 O O . GLN B 1 59 ? 9.314 36.898 55.364 1.00 19.68 44 GLN B O 1
ATOM 1438 N N . TYR B 1 60 ? 10.092 34.850 54.854 1.00 20.00 45 TYR B N 1
ATOM 1439 C CA . TYR B 1 60 ? 10.906 34.641 56.038 1.00 20.07 45 TYR B CA 1
ATOM 1440 C C . TYR B 1 60 ? 12.362 34.505 55.626 1.00 18.32 45 TYR B C 1
ATOM 1441 O O . TYR B 1 60 ? 12.665 33.980 54.533 1.00 17.40 45 TYR B O 1
ATOM 1450 N N . PHE B 1 61 ? 13.236 34.986 56.490 1.00 16.69 46 PHE B N 1
ATOM 1451 C CA . PHE B 1 61 ? 14.668 34.739 56.414 1.00 17.11 46 PHE B CA 1
ATOM 1452 C C . PHE B 1 61 ? 15.177 34.305 57.783 1.00 17.40 46 PHE B C 1
ATOM 1453 O O . PHE B 1 61 ? 14.739 34.826 58.825 1.00 15.52 46 PHE B O 1
ATOM 1461 N N . ALA B 1 62 ? 16.089 33.327 57.793 1.00 17.04 47 ALA B N 1
ATOM 1462 C CA . ALA B 1 62 ? 16.849 32.967 58.984 1.00 17.81 47 ALA B CA 1
ATOM 1463 C C . ALA B 1 62 ? 18.159 32.362 58.507 1.00 20.08 47 ALA B C 1
ATOM 1464 O O . ALA B 1 62 ? 18.160 31.648 57.527 1.00 18.40 47 ALA B O 1
ATOM 1466 N N . GLU B 1 63 ? 19.251 32.659 59.197 1.00 21.36 48 GLU B N 1
ATOM 1467 C CA . GLU B 1 63 ? 20.523 32.036 58.882 1.00 23.58 48 GLU B CA 1
ATOM 1468 C C . GLU B 1 63 ? 20.378 30.577 59.299 1.00 23.29 48 GLU B C 1
ATOM 1469 O O . GLU B 1 63 ? 19.903 30.273 60.383 1.00 23.72 48 GLU B O 1
ATOM 1475 N N . GLY B 1 64 ? 20.688 29.669 58.384 1.00 23.90 49 GLY B N 1
ATOM 1476 C CA . GLY B 1 64 ? 20.610 28.247 58.656 1.00 22.90 49 GLY B CA 1
ATOM 1477 C C . GLY B 1 64 ? 19.320 27.619 58.155 1.00 22.28 49 GLY B C 1
ATOM 1478 O O . GLY B 1 64 ? 19.137 26.408 58.254 1.00 22.83 49 GLY B O 1
ATOM 1479 N N . GLY B 1 65 ? 18.439 28.447 57.611 1.00 20.47 50 GLY B N 1
ATOM 1480 C CA . GLY B 1 65 ? 17.173 28.032 57.061 1.00 19.10 50 GLY B CA 1
ATOM 1481 C C . GLY B 1 65 ? 16.042 28.292 58.046 1.00 18.37 50 GLY B C 1
ATOM 1482 O O . GLY B 1 65 ? 16.250 28.283 59.266 1.00 17.42 50 GLY B O 1
ATOM 1483 N N . VAL B 1 66 ? 14.864 28.548 57.506 1.00 17.14 51 VAL B N 1
ATOM 1484 C CA . VAL B 1 66 ? 13.695 28.901 58.279 1.00 17.30 51 VAL B CA 1
ATOM 1485 C C . VAL B 1 66 ? 12.953 27.598 58.584 1.00 17.67 51 VAL B C 1
ATOM 1486 O O . VAL B 1 66 ? 12.729 26.779 57.692 1.00 15.39 51 VAL B O 1
ATOM 1490 N N . TYR B 1 67 ? 12.583 27.414 59.842 1.00 17.69 52 TYR B N 1
ATOM 1491 C CA . TYR B 1 67 ? 11.879 26.207 60.234 1.00 19.45 52 TYR B CA 1
ATOM 1492 C C . TYR B 1 67 ? 10.381 26.508 60.313 1.00 18.59 52 TYR B C 1
ATOM 1493 O O . TYR B 1 67 ? 9.989 27.626 60.635 1.00 17.42 52 TYR B O 1
ATOM 1502 N N . PRO B 1 68 ? 9.544 25.531 60.024 1.00 18.25 53 PRO B N 1
ATOM 1503 C CA . PRO B 1 68 ? 8.101 25.785 60.067 1.00 18.64 53 PRO B CA 1
ATOM 1504 C C . PRO B 1 68 ? 7.608 26.076 61.470 1.00 18.27 53 PRO B C 1
ATOM 1505 O O . PRO B 1 68 ? 8.199 25.614 62.447 1.00 17.90 53 PRO B O 1
ATOM 1517 N N . VAL B 1 70 ? 3.870 26.694 63.878 1.00 18.18 55 VAL B N 1
ATOM 1518 C CA . VAL B 1 70 ? 2.435 26.740 64.042 1.00 18.36 55 VAL B CA 1
ATOM 1519 C C . VAL B 1 70 ? 2.149 27.523 65.300 1.00 17.97 55 VAL B C 1
ATOM 1520 O O . VAL B 1 70 ? 2.606 27.156 66.374 1.00 17.18 55 VAL B O 1
ATOM 1524 N N . GLU B 1 71 ? 1.419 28.616 65.160 1.00 17.23 56 GLU B N 1
ATOM 1525 C CA . GLU B 1 71 ? 0.970 29.413 66.279 1.00 17.64 56 GLU B CA 1
ATOM 1526 C C . GLU B 1 71 ? -0.450 28.958 66.582 1.00 18.03 56 GLU B C 1
ATOM 1527 O O . GLU B 1 71 ? -1.253 28.828 65.656 1.00 17.50 56 GLU B O 1
ATOM 1533 N N . VAL B 1 72 ? -0.755 28.739 67.854 1.00 17.57 57 VAL B N 1
ATOM 1534 C CA . VAL B 1 72 ? -2.094 28.321 68.299 1.00 16.21 57 VAL B CA 1
ATOM 1535 C C . VAL B 1 72 ? -2.575 29.443 69.199 1.00 16.12 57 VAL B C 1
ATOM 1536 O O . VAL B 1 72 ? -2.015 29.654 70.274 1.00 15.55 57 VAL B O 1
ATOM 1540 N N . LEU B 1 73 ? -3.557 30.213 68.749 1.00 15.19 58 LEU B N 1
ATOM 1541 C CA . LEU B 1 73 ? -4.153 31.222 69.610 1.00 16.22 58 LEU B CA 1
ATOM 1542 C C . LEU B 1 73 ? -5.392 30.587 70.220 1.00 16.26 58 LEU B C 1
ATOM 1543 O O . LEU B 1 73 ? -6.222 30.057 69.502 1.00 17.39 58 LEU B O 1
ATOM 1548 N N . TRP B 1 74 ? -5.506 30.610 71.538 1.00 15.85 59 TRP B N 1
ATOM 1549 C CA . TRP B 1 74 ? -6.571 29.876 72.194 1.00 15.58 59 TRP B CA 1
ATOM 1550 C C . TRP B 1 74 ? -6.835 30.365 73.612 1.00 15.88 59 TRP B C 1
ATOM 1551 O O . TRP B 1 74 ? -6.104 31.168 74.105 1.00 15.48 59 TRP B O 1
ATOM 1562 N N . PHE B 1 75 ? -7.905 29.901 74.244 1.00 16.77 60 PHE B N 1
ATOM 1563 C CA . PHE B 1 75 ? -8.192 30.266 75.636 1.00 18.87 60 PHE B CA 1
ATOM 1564 C C . PHE B 1 75 ? -7.353 29.557 76.675 1.00 20.42 60 PHE B C 1
ATOM 1565 O O . PHE B 1 75 ? -7.357 29.949 77.855 1.00 21.69 60 PHE B O 1
ATOM 1573 N N . GLY B 1 76 ? -6.709 28.468 76.300 1.00 21.33 61 GLY B N 1
ATOM 1574 C CA . GLY B 1 76 ? -5.857 27.765 77.244 1.00 22.63 61 GLY B CA 1
ATOM 1575 C C . GLY B 1 76 ? -6.456 26.412 77.618 1.00 23.76 61 GLY B C 1
ATOM 1576 O O . GLY B 1 76 ? -7.672 26.253 77.763 1.00 23.58 61 GLY B O 1
ATOM 1577 N N . ARG B 1 77 ? -5.601 25.409 77.658 1.00 24.60 62 ARG B N 1
ATOM 1578 C CA . ARG B 1 77 ? -5.879 24.189 78.402 1.00 25.52 62 ARG B CA 1
ATOM 1579 C C . ARG B 1 77 ? -4.649 23.951 79.304 1.00 26.83 62 ARG B C 1
ATOM 1580 O O . ARG B 1 77 ? -3.589 24.589 79.153 1.00 26.19 62 ARG B O 1
ATOM 1588 N N . GLU B 1 78 ? -4.789 23.049 80.267 1.00 27.46 63 GLU B N 1
ATOM 1589 C CA . GLU B 1 78 ? -3.727 22.751 81.221 1.00 27.99 63 GLU B CA 1
ATOM 1590 C C . GLU B 1 78 ? -2.490 22.243 80.501 1.00 26.27 63 GLU B C 1
ATOM 1591 O O . GLU B 1 78 ? -2.576 21.741 79.392 1.00 25.08 63 GLU B O 1
ATOM 1597 N N . GLN B 1 79 ? -1.344 22.349 81.160 1.00 25.38 64 GLN B N 1
ATOM 1598 C CA . GLN B 1 79 ? -0.059 22.048 80.544 1.00 24.34 64 GLN B CA 1
ATOM 1599 C C . GLN B 1 79 ? -0.011 20.693 79.878 1.00 23.74 64 GLN B C 1
ATOM 1600 O O . GLN B 1 79 ? 0.545 20.554 78.821 1.00 20.95 64 GLN B O 1
ATOM 1606 N N . GLN B 1 80 ? -0.569 19.672 80.516 1.00 24.30 65 GLN B N 1
ATOM 1607 C CA . GLN B 1 80 ? -0.445 18.316 80.009 1.00 24.94 65 GLN B CA 1
ATOM 1608 C C . GLN B 1 80 ? -1.220 18.142 78.689 1.00 23.53 65 GLN B C 1
ATOM 1609 O O . GLN B 1 80 ? -0.761 17.465 77.782 1.00 22.66 65 GLN B O 1
ATOM 1615 N N . THR B 1 81 ? -2.385 18.769 78.594 1.00 21.66 66 THR B N 1
ATOM 1616 C CA . THR B 1 81 ? -3.149 18.790 77.348 1.00 21.32 66 THR B CA 1
ATOM 1617 C C . THR B 1 81 ? -2.449 19.567 76.254 1.00 19.16 66 THR B C 1
ATOM 1618 O O . THR B 1 81 ? -2.430 19.156 75.115 1.00 17.74 66 THR B O 1
ATOM 1622 N N . GLN B 1 82 ? -1.905 20.715 76.605 1.00 18.20 67 GLN B N 1
ATOM 1623 C CA . GLN B 1 82 ? -1.138 21.530 75.655 1.00 18.21 67 GLN B CA 1
ATOM 1624 C C . GLN B 1 82 ? -0.002 20.705 75.086 1.00 17.71 67 GLN B C 1
ATOM 1625 O O . GLN B 1 82 ? 0.225 20.664 73.892 1.00 16.58 67 GLN B O 1
ATOM 1631 N N . ASP B 1 83 ? 0.676 19.968 75.948 1.00 19.18 68 ASP B N 1
ATOM 1632 C CA . ASP B 1 83 ? 1.781 19.134 75.502 1.00 19.83 68 ASP B CA 1
ATOM 1633 C C . ASP B 1 83 ? 1.324 18.063 74.493 1.00 20.30 68 ASP B C 1
ATOM 1634 O O . ASP B 1 83 ? 2.060 17.752 73.564 1.00 19.68 68 ASP B O 1
ATOM 1639 N N . GLN B 1 84 ? 0.146 17.458 74.698 1.00 21.02 69 GLN B N 1
ATOM 1640 C CA . GLN B 1 84 ? -0.362 16.441 73.768 1.00 22.10 69 GLN B CA 1
ATOM 1641 C C . GLN B 1 84 ? -0.714 17.037 72.426 1.00 21.31 69 GLN B C 1
ATOM 1642 O O . GLN B 1 84 ? -0.495 16.435 71.366 1.00 21.00 69 GLN B O 1
ATOM 1648 N N . ILE B 1 85 ? -1.250 18.244 72.466 1.00 20.49 70 ILE B N 1
ATOM 1649 C CA . ILE B 1 85 ? -1.616 18.933 71.237 1.00 20.01 70 ILE B CA 1
ATOM 1650 C C . ILE B 1 85 ? -0.384 19.240 70.436 1.00 19.25 70 ILE B C 1
ATOM 1651 O O . ILE B 1 85 ? -0.368 19.051 69.216 1.00 19.86 70 ILE B O 1
ATOM 1656 N N . ALA B 1 86 ? 0.649 19.743 71.109 1.00 19.55 71 ALA B N 1
ATOM 1657 C CA . ALA B 1 86 ? 1.899 20.021 70.439 1.00 19.97 71 ALA B CA 1
ATOM 1658 C C . ALA B 1 86 ? 2.456 18.756 69.821 1.00 20.80 71 ALA B C 1
ATOM 1659 O O . ALA B 1 86 ? 3.021 18.776 68.749 1.00 20.74 71 ALA B O 1
ATOM 1661 N N . GLN B 1 87 ? 2.293 17.637 70.489 1.00 22.67 72 GLN B N 1
ATOM 1662 C CA . GLN B 1 87 ? 2.827 16.389 69.953 1.00 24.25 72 GLN B CA 1
ATOM 1663 C C . GLN B 1 87 ? 2.040 15.888 68.739 1.00 23.58 72 GLN B C 1
ATOM 1664 O O . GLN B 1 87 ? 2.646 15.412 67.803 1.00 24.26 72 GLN B O 1
ATOM 1670 N N . VAL B 1 88 ? 0.720 16.061 68.719 1.00 23.42 73 VAL B N 1
ATOM 1671 C CA . VAL B 1 88 ? -0.109 15.682 67.549 1.00 23.03 73 VAL B CA 1
ATOM 1672 C C . VAL B 1 88 ? 0.256 16.483 66.310 1.00 22.17 73 VAL B C 1
ATOM 1673 O O . VAL B 1 88 ? 0.423 15.941 65.224 1.00 21.73 73 VAL B O 1
ATOM 1677 N N . ILE B 1 89 ? 0.365 17.789 66.480 1.00 20.85 74 ILE B N 1
ATOM 1678 C CA . ILE B 1 89 ? 0.673 18.675 65.378 1.00 20.44 74 ILE B CA 1
ATOM 1679 C C . ILE B 1 89 ? 2.047 18.318 64.822 1.00 20.31 74 ILE B C 1
ATOM 1680 O O . ILE B 1 89 ? 2.232 18.209 63.643 1.00 19.53 74 ILE B O 1
ATOM 1685 N N . THR B 1 90 ? 3.007 18.126 65.710 1.00 20.98 75 THR B N 1
ATOM 1686 C CA . THR B 1 90 ? 4.353 17.812 65.324 1.00 22.08 75 THR B CA 1
ATOM 1687 C C . THR B 1 90 ? 4.408 16.506 64.554 1.00 23.49 75 THR B C 1
ATOM 1688 O O . THR B 1 90 ? 4.979 16.465 63.478 1.00 24.70 75 THR B O 1
ATOM 1692 N N . ASP B 1 91 ? 3.768 15.475 65.084 1.00 25.66 76 ASP B N 1
ATOM 1693 C CA . ASP B 1 91 ? 3.747 14.161 64.455 1.00 26.72 76 ASP B CA 1
ATOM 1694 C C . ASP B 1 91 ? 3.103 14.204 63.056 1.00 26.43 76 ASP B C 1
ATOM 1695 O O . ASP B 1 91 ? 3.652 13.659 62.109 1.00 26.33 76 ASP B O 1
ATOM 1700 N N . GLN B 1 92 ? 1.982 14.897 62.890 1.00 25.72 77 GLN B N 1
ATOM 1701 C CA . GLN B 1 92 ? 1.391 15.033 61.559 1.00 25.94 77 GLN B CA 1
ATOM 1702 C C . GLN B 1 92 ? 2.242 15.807 60.543 1.00 26.21 77 GLN B C 1
ATOM 1703 O O . GLN B 1 92 ? 2.368 15.411 59.383 1.00 26.01 77 GLN B O 1
ATOM 1709 N N . ILE B 1 93 ? 2.836 16.915 60.967 1.00 26.57 78 ILE B N 1
ATOM 1710 C CA . ILE B 1 93 ? 3.766 17.640 60.112 1.00 27.32 78 ILE B CA 1
ATOM 1711 C C . ILE B 1 93 ? 4.990 16.765 59.738 1.00 27.68 78 ILE B C 1
ATOM 1712 O O . ILE B 1 93 ? 5.451 16.818 58.609 1.00 27.34 78 ILE B O 1
ATOM 1717 N N . ARG B 1 94 ? 5.495 15.964 60.667 1.00 28.85 79 ARG B N 1
ATOM 1718 C CA . ARG B 1 94 ? 6.654 15.096 60.384 1.00 31.13 79 ARG B CA 1
ATOM 1719 C C . ARG B 1 94 ? 6.357 14.099 59.272 1.00 31.81 79 ARG B C 1
ATOM 1720 O O . ARG B 1 94 ? 7.229 13.765 58.455 1.00 31.85 79 ARG B O 1
ATOM 1728 N N . GLN B 1 95 ? 5.123 13.619 59.244 1.00 32.65 80 GLN B N 1
ATOM 1729 C CA . GLN B 1 95 ? 4.701 12.685 58.206 1.00 33.78 80 GLN B CA 1
ATOM 1730 C C . GLN B 1 95 ? 4.772 13.281 56.819 1.00 33.83 80 GLN B C 1
ATOM 1731 O O . GLN B 1 95 ? 5.003 12.569 55.856 1.00 33.30 80 GLN B O 1
ATOM 1737 N N . LEU B 1 96 ? 4.588 14.591 56.711 1.00 33.82 81 LEU B N 1
ATOM 1738 C CA . LEU B 1 96 ? 4.655 15.259 55.422 1.00 34.55 81 LEU B CA 1
ATOM 1739 C C . LEU B 1 96 ? 6.010 15.895 55.126 1.00 34.99 81 LEU B C 1
ATOM 1740 O O . LEU B 1 96 ? 6.387 15.993 53.965 1.00 35.65 81 LEU B O 1
ATOM 1745 N N . LEU B 1 97 ? 6.740 16.300 56.165 1.00 36.47 82 LEU B N 1
ATOM 1746 C CA . LEU B 1 97 ? 7.979 17.083 56.015 1.00 37.35 82 LEU B CA 1
ATOM 1747 C C . LEU B 1 97 ? 9.265 16.386 56.471 1.00 38.59 82 LEU B C 1
ATOM 1748 O O . LEU B 1 97 ? 10.362 16.873 56.188 1.00 38.75 82 LEU B O 1
ATOM 1753 N N . GLY B 1 98 ? 9.153 15.284 57.193 1.00 39.92 83 GLY B N 1
ATOM 1754 C CA . GLY B 1 98 ? 10.327 14.581 57.688 1.00 41.45 83 GLY B CA 1
ATOM 1755 C C . GLY B 1 98 ? 10.304 14.344 59.181 1.00 42.92 83 GLY B C 1
ATOM 1756 O O . GLY B 1 98 ? 9.989 15.251 59.954 1.00 42.91 83 GLY B O 1
ATOM 1757 N N . ALA B 1 99 ? 10.672 13.128 59.583 1.00 45.10 84 ALA B N 1
ATOM 1758 C CA . ALA B 1 99 ? 10.657 12.710 60.993 1.00 46.76 84 ALA B CA 1
ATOM 1759 C C . ALA B 1 99 ? 11.734 13.354 61.862 1.00 47.69 84 ALA B C 1
ATOM 1760 O O . ALA B 1 99 ? 11.864 13.023 63.043 1.00 48.67 84 ALA B O 1
ATOM 1762 N N . ASP B 1 100 ? 12.490 14.276 61.279 1.00 48.54 85 ASP B N 1
ATOM 1763 C CA . ASP B 1 100 ? 13.581 14.970 61.962 1.00 48.89 85 ASP B CA 1
ATOM 1764 C C . ASP B 1 100 ? 13.621 16.459 61.594 1.00 48.03 85 ASP B C 1
ATOM 1765 O O . ASP B 1 100 ? 14.513 17.190 62.039 1.00 48.33 85 ASP B O 1
ATOM 1770 N N . SER B 1 101 ? 12.660 16.902 60.778 1.00 46.82 86 SER B N 1
ATOM 1771 C CA . SER B 1 101 ? 12.421 18.322 60.541 1.00 45.66 86 SER B CA 1
ATOM 1772 C C . SER B 1 101 ? 12.165 18.938 61.894 1.00 43.98 86 SER B C 1
ATOM 1773 O O . SER B 1 101 ? 11.911 18.204 62.841 1.00 44.52 86 SER B O 1
ATOM 1776 N N . HIS B 1 102 ? 12.234 20.262 62.008 1.00 41.58 87 HIS B N 1
ATOM 1777 C CA . HIS B 1 102 ? 12.235 20.888 63.336 1.00 39.69 87 HIS B CA 1
ATOM 1778 C C . HIS B 1 102 ? 11.112 21.904 63.611 1.00 36.54 87 HIS B C 1
ATOM 1779 O O . HIS B 1 102 ? 11.344 23.097 63.781 1.00 37.53 87 HIS B O 1
ATOM 1786 N N . LEU B 1 103 ? 9.904 21.403 63.727 1.00 32.38 88 LEU B N 1
ATOM 1787 C CA . LEU B 1 103 ? 8.727 22.243 63.869 1.00 29.16 88 LEU B CA 1
ATOM 1788 C C . LEU B 1 103 ? 8.669 22.960 65.214 1.00 25.42 88 LEU B C 1
ATOM 1789 O O . LEU B 1 103 ? 8.882 22.332 66.241 1.00 24.38 88 LEU B O 1
ATOM 1794 N N . ALA B 1 104 ? 8.342 24.254 65.195 1.00 21.53 89 ALA B N 1
ATOM 1795 C CA . ALA B 1 104 ? 7.989 25.014 66.391 1.00 19.09 89 ALA B CA 1
ATOM 1796 C C . ALA B 1 104 ? 6.448 25.072 66.497 1.00 18.46 89 ALA B C 1
ATOM 1797 O O . ALA B 1 104 ? 5.769 25.286 65.484 1.00 18.65 89 ALA B O 1
ATOM 1799 N N . VAL B 1 105 ? 5.913 24.849 67.689 1.00 17.75 90 VAL B N 1
ATOM 1800 C CA . VAL B 1 105 ? 4.490 25.043 67.985 1.00 16.98 90 VAL B CA 1
ATOM 1801 C C . VAL B 1 105 ? 4.453 26.003 69.154 1.00 17.27 90 VAL B C 1
ATOM 1802 O O . VAL B 1 105 ? 5.076 25.750 70.198 1.00 16.56 90 VAL B O 1
ATOM 1806 N N . VAL B 1 106 ? 3.788 27.135 69.004 1.00 15.40 91 VAL B N 1
ATOM 1807 C CA . VAL B 1 106 ? 3.735 28.107 70.091 1.00 16.08 91 VAL B CA 1
ATOM 1808 C C . VAL B 1 106 ? 2.294 28.430 70.454 1.00 15.22 91 VAL B C 1
ATOM 1809 O O . VAL B 1 106 ? 1.493 28.726 69.581 1.00 16.19 91 VAL B O 1
ATOM 1813 N N . PHE B 1 107 ? 1.962 28.381 71.728 1.00 14.69 92 PHE B N 1
ATOM 1814 C CA . PHE B 1 107 ? 0.607 28.652 72.160 1.00 15.97 92 PHE B CA 1
ATOM 1815 C C . PHE B 1 107 ? 0.555 30.073 72.702 1.00 17.26 92 PHE B C 1
ATOM 1816 O O . PHE B 1 107 ? 1.394 30.466 73.514 1.00 18.83 92 PHE B O 1
ATOM 1824 N N . ILE B 1 108 ? -0.429 30.842 72.269 1.00 18.29 93 ILE B N 1
ATOM 1825 C CA . ILE B 1 108 ? -0.631 32.196 72.760 1.00 20.03 93 ILE B CA 1
ATOM 1826 C C . ILE B 1 108 ? -2.003 32.273 73.421 1.00 21.30 93 ILE B C 1
ATOM 1827 O O . ILE B 1 108 ? -2.990 32.099 72.746 1.00 18.58 93 ILE B O 1
ATOM 1832 N N . PRO B 1 109 ? -2.058 32.534 74.726 1.00 21.91 94 PRO B N 1
ATOM 1833 C CA . PRO B 1 109 ? -3.342 32.610 75.431 1.00 23.08 94 PRO B CA 1
ATOM 1834 C C . PRO B 1 109 ? -4.082 33.908 75.125 1.00 22.88 94 PRO B C 1
ATOM 1835 O O . PRO B 1 109 ? -3.482 34.989 75.086 1.00 22.86 94 PRO B O 1
ATOM 1839 N N . LEU B 1 110 ? -5.375 33.768 74.858 1.00 21.61 95 LEU B N 1
ATOM 1840 C CA . LEU B 1 110 ? -6.328 34.858 74.754 1.00 21.60 95 LEU B CA 1
ATOM 1841 C C . LEU B 1 110 ? -7.204 34.816 76.024 1.00 20.75 95 LEU B C 1
ATOM 1842 O O . LEU B 1 110 ? -7.475 33.748 76.579 1.00 19.80 95 LEU B O 1
ATOM 1847 N N . GLN B 1 111 ? -7.591 35.978 76.510 1.00 19.82 96 GLN B N 1
ATOM 1848 C CA . GLN B 1 111 ? -8.496 36.070 77.643 1.00 20.16 96 GLN B CA 1
ATOM 1849 C C . GLN B 1 111 ? -9.923 35.900 77.139 1.00 17.64 96 GLN B C 1
ATOM 1850 O O . GLN B 1 111 ? -10.347 36.549 76.170 1.00 17.17 96 GLN B O 1
ATOM 1856 N N . ARG B 1 112 ? -10.694 35.048 77.799 1.00 16.75 97 ARG B N 1
ATOM 1857 C CA . ARG B 1 112 ? -12.116 34.929 77.490 1.00 16.35 97 ARG B CA 1
ATOM 1858 C C . ARG B 1 112 ? -12.894 36.237 77.593 1.00 16.45 97 ARG B C 1
ATOM 1859 O O . ARG B 1 112 ? -13.757 36.483 76.779 1.00 16.21 97 ARG B O 1
ATOM 1867 N N . THR B 1 113 ? -12.589 37.074 78.581 1.00 16.28 98 THR B N 1
ATOM 1868 C CA . THR B 1 113 ? -13.297 38.351 78.720 1.00 17.87 98 THR B CA 1
ATOM 1869 C C . THR B 1 113 ? -12.922 39.387 77.645 1.00 17.73 98 THR B C 1
ATOM 1870 O O . THR B 1 113 ? -13.525 40.464 77.604 1.00 17.85 98 THR B O 1
ATOM 1874 N N . ALA B 1 114 ? -11.916 39.079 76.832 1.00 17.41 99 ALA B N 1
ATOM 1875 C CA . ALA B 1 114 ? -11.498 39.942 75.701 1.00 16.69 99 ALA B CA 1
ATOM 1876 C C . ALA B 1 114 ? -11.825 39.409 74.317 1.00 17.11 99 ALA B C 1
ATOM 1877 O O . ALA B 1 114 ? -11.360 39.956 73.290 1.00 16.51 99 ALA B O 1
ATOM 1879 N N . TYR B 1 115 ? -12.617 38.334 74.279 1.00 15.47 100 TYR B N 1
ATOM 1880 C CA . TYR B 1 115 ? -13.026 37.673 73.054 1.00 16.35 100 TYR B CA 1
ATOM 1881 C C . TYR B 1 115 ? -14.535 37.805 72.918 1.00 16.02 100 TYR B C 1
ATOM 1882 O O . TYR B 1 115 ? -15.276 37.301 73.728 1.00 16.83 100 TYR B O 1
ATOM 1891 N N . TYR B 1 116 ? -14.977 38.491 71.886 1.00 16.45 101 TYR B N 1
ATOM 1892 C CA . TYR B 1 116 ? -16.400 38.797 71.693 1.00 17.57 101 TYR B CA 1
ATOM 1893 C C . TYR B 1 116 ? -16.908 38.083 70.462 1.00 18.98 101 TYR B C 1
ATOM 1894 O O . TYR B 1 116 ? -16.244 38.034 69.442 1.00 19.19 101 TYR B O 1
ATOM 1903 N N . LEU B 1 117 ? -18.087 37.507 70.574 1.00 21.09 102 LEU B N 1
ATOM 1904 C CA . LEU B 1 117 ? -18.739 36.887 69.439 1.00 23.16 102 LEU B CA 1
ATOM 1905 C C . LEU B 1 117 ? -20.078 37.587 69.349 1.00 24.14 102 LEU B C 1
ATOM 1906 O O . LEU B 1 117 ? -20.806 37.677 70.325 1.00 23.60 102 LEU B O 1
ATOM 1911 N N . ASP B 1 118 ? -20.384 38.155 68.193 1.00 25.99 103 ASP B N 1
ATOM 1912 C CA . ASP B 1 118 ? -21.601 38.946 68.060 1.00 27.51 103 ASP B CA 1
ATOM 1913 C C . ASP B 1 118 ? -21.749 40.022 69.158 1.00 27.07 103 ASP B C 1
ATOM 1914 O O . ASP B 1 118 ? -22.851 40.353 69.592 1.00 28.17 103 ASP B O 1
ATOM 1919 N N . GLY B 1 119 ? -20.637 40.578 69.605 1.00 25.93 104 GLY B N 1
ATOM 1920 C CA . GLY B 1 119 ? -20.657 41.679 70.552 1.00 25.75 104 GLY B CA 1
ATOM 1921 C C . GLY B 1 119 ? -20.741 41.318 72.026 1.00 25.55 104 GLY B C 1
ATOM 1922 O O . GLY B 1 119 ? -20.872 42.197 72.859 1.00 25.98 104 GLY B O 1
ATOM 1923 N N . GLN B 1 120 ? -20.654 40.042 72.364 1.00 24.85 105 GLN B N 1
ATOM 1924 C CA . GLN B 1 120 ? -20.669 39.629 73.768 1.00 25.31 105 GLN B CA 1
ATOM 1925 C C . GLN B 1 120 ? -19.492 38.726 74.089 1.00 24.09 105 GLN B C 1
ATOM 1926 O O . GLN B 1 120 ? -19.171 37.838 73.319 1.00 21.82 105 GLN B O 1
ATOM 1932 N N . HIS B 1 121 ? -18.856 38.919 75.245 1.00 24.55 106 HIS B N 1
ATOM 1933 C CA . HIS B 1 121 ? -17.629 38.174 75.512 1.00 25.12 106 HIS B CA 1
ATOM 1934 C C . HIS B 1 121 ? -17.861 36.800 76.132 1.00 25.61 106 HIS B C 1
ATOM 1935 O O . HIS B 1 121 ? -18.967 36.473 76.584 1.00 24.29 106 HIS B O 1
ATOM 1942 N N . PHE B 1 122 ? -16.790 36.012 76.142 1.00 26.78 107 PHE B N 1
ATOM 1943 C CA . PHE B 1 122 ? -16.802 34.678 76.720 1.00 27.58 107 PHE B CA 1
ATOM 1944 C C . PHE B 1 122 ? -16.555 34.708 78.233 1.00 29.36 107 PHE B C 1
ATOM 1945 O O . PHE B 1 122 ? -16.533 35.783 78.898 1.00 33.08 107 PHE B O 1
#

B-factor: mean 26.7, std 9.34, range [12.9, 75.82]

Solvent-accessible surface area: 13372 Å² total

InterPro domains:
  IPR014347 Tautomerase/MIF superfamily [G3DSA:3.30.429.10] (1-107)
  IPR014347 Tautomerase/MIF superfamily [SSF55331] (1-107)
  IPR015017 Protein of unknown function DUF1904 [PF08921] (1-106)

Sequence (240 aa):
GVDLGTENLYFSSNAPHLRFRAVEAHIVESLVPTLLNELSSLLSTARNAFTFELINTQYFAEGGVYPVEVLWFGREQQTQDQIAQVITDQIRQLLGADSHLAVVFIPLQRTAYYLDGQHFGVDLGTENLYFSSNAPHLRFRAVEAHIVESLVPTLLNELSSLLSTARNAFTFELINTQYFAEGGVYPVEVLWFGREQQTQDQIAQVITDQIRQLLGADSHLAVVFIPLQRTAYYLDGQHF